Protein AF-A0A9D0IHW4-F1 (afdb_monomer)

pLDDT: mean 83.43, std 18.71, range [29.38, 98.38]

Mean predicted aligned error: 11.1 Å

Foldseek 3Di:
DDDDDDDDDDDPPPDDPDPDDDPDDKDWAAFFAAWFWWDWDWDWDADPVRDIDTDIDTDDTWKKAWPDPDCGDQIWTWAFFQSRAAGFQDWQFFAFVVRAAFQQADPQPPPPPRGHPHKFQADTDQDPGPGAGRHTDWIAHVNWTKGKTLAQAASRHRDGAGGKIKIWRPVQDDPQKTKMWIFSQSIWMDTRRGIWGFTAHPDPPDQWHTWMWMAGNVVQKIKIKIKGATPIDPRHRIIMIIITIDGGDHDPCVVVVVVVVVVVVVVVVPDDDD

Sequence (274 aa):
MRSNKILGSILLCTIGLCATPQSALAVSLSGLITIAPGTIGPVEFTRPNGAIGIRNQYTGGSYFAMNANNPNANAAMLTPGTARGIELGTYQNYVLDPDVPHPQGWKGDINGDGVADGAAGTGYTNAPPIQQSTAFAPFSFFGVSTYIGLNPVGYQSGQAHAAPSVDLDMSSCVGNVCSLTADLSGWEVFWNGSSFEQGPRPVNTGPFGLATGVYDLVTRQYSLDWVSQINGGPFNGVSGFWHIEGSVVPVPAAVWLFASGLAGLAAAARRKPV

Solvent-accessible surface area (backbone atoms only — not comparable to full-atom values): 14582 Å² total; per-residue (Å²): 138,82,88,82,87,81,90,79,87,80,84,79,82,80,79,78,84,75,84,68,84,82,82,78,50,73,46,74,61,60,30,34,41,34,41,34,50,31,41,72,41,83,40,83,45,74,42,98,86,70,49,80,44,78,44,78,34,63,73,50,53,10,31,39,13,56,71,40,95,39,71,75,71,59,41,36,59,36,40,41,17,88,68,34,16,48,46,43,69,44,70,36,38,50,36,50,52,69,80,64,55,21,54,49,15,47,56,49,45,78,84,71,80,86,53,52,45,49,40,24,10,26,60,37,53,74,61,79,51,84,37,67,20,37,31,37,43,71,37,64,56,97,86,37,71,29,39,52,20,30,25,57,50,34,44,23,66,60,44,79,34,59,52,31,42,39,35,33,35,64,82,59,44,61,86,58,36,20,37,30,39,36,34,36,42,14,29,31,37,39,45,83,20,27,36,35,58,51,25,19,27,92,63,71,77,66,60,27,32,55,25,37,38,40,34,30,75,81,82,32,35,37,42,37,38,33,42,18,30,28,67,48,46,98,53,48,73,43,36,36,22,42,38,44,27,32,38,62,46,64,66,64,69,62,60,59,53,51,55,52,49,52,53,50,50,57,57,57,72,66,60,71,89,126

Radius of gyration: 25.93 Å; Cα contacts (8 Å, |Δi|>4): 668; chains: 1; bounding box: 53×103×77 Å

Nearest PDB structures (foldseek):
  5ft1-assembly2_G  TM=4.441E-01  e=3.883E+00  Phikzvirus phiKZ
  5ft1-assembly1_A  TM=4.593E-01  e=3.696E+00  Phikzvirus phiKZ
  5z8o-assembly1_A  TM=3.060E-01  e=4.080E+00  Mycolicibacterium smegmatis MC2 155
  4os0-assembly1_A  TM=1.650E-01  e=1.942E+00  Homo sapiens

Structure (mmCIF, N/CA/C/O backbone):
data_AF-A0A9D0IHW4-F1
#
_entry.id   AF-A0A9D0IHW4-F1
#
loop_
_atom_site.group_PDB
_atom_site.id
_atom_site.type_symbol
_atom_site.label_atom_id
_atom_site.label_alt_id
_atom_site.label_comp_id
_atom_site.label_asym_id
_atom_site.label_entity_id
_atom_site.label_seq_id
_atom_site.pdbx_PDB_ins_code
_atom_site.Cartn_x
_atom_site.Cartn_y
_atom_site.Cartn_z
_atom_site.occupancy
_atom_site.B_iso_or_equiv
_atom_site.auth_seq_id
_atom_site.auth_comp_id
_atom_site.auth_asym_id
_atom_site.auth_atom_id
_atom_site.pdbx_PDB_model_num
ATOM 1 N N . MET A 1 1 ? 5.618 -67.032 53.326 1.00 43.56 1 MET A N 1
ATOM 2 C CA . MET A 1 1 ? 6.969 -66.435 53.197 1.00 43.56 1 MET A CA 1
ATOM 3 C C . MET A 1 1 ? 7.344 -66.371 51.724 1.00 43.56 1 MET A C 1
ATOM 5 O O . MET A 1 1 ? 6.997 -67.292 51.004 1.00 43.56 1 MET A O 1
ATOM 9 N N . ARG A 1 2 ? 8.074 -65.312 51.341 1.00 32.91 2 ARG A N 1
ATOM 10 C CA . ARG A 1 2 ? 8.599 -64.954 50.003 1.00 32.91 2 ARG A CA 1
ATOM 11 C C . ARG A 1 2 ? 7.659 -64.204 49.047 1.00 32.91 2 ARG A C 1
ATOM 13 O O . ARG A 1 2 ? 7.057 -64.746 48.135 1.00 32.91 2 ARG A O 1
ATOM 20 N N . SER A 1 3 ? 7.649 -62.894 49.297 1.00 36.03 3 SER A N 1
ATOM 21 C CA . SER A 1 3 ? 7.733 -61.803 48.318 1.00 36.03 3 SER A CA 1
ATOM 22 C C . SER A 1 3 ? 8.514 -62.164 47.048 1.00 36.03 3 SER A C 1
ATOM 24 O O . SER A 1 3 ? 9.629 -62.663 47.163 1.00 36.03 3 SER A O 1
ATOM 26 N N . ASN A 1 4 ? 7.992 -61.772 45.881 1.00 33.34 4 ASN A N 1
ATOM 27 C CA . ASN A 1 4 ? 8.802 -61.250 44.780 1.00 33.34 4 ASN A CA 1
ATOM 28 C C . ASN A 1 4 ? 8.013 -60.185 44.007 1.00 33.34 4 ASN A C 1
ATOM 30 O O . ASN A 1 4 ? 7.008 -60.465 43.359 1.00 33.34 4 ASN A O 1
ATOM 34 N N . LYS A 1 5 ? 8.491 -58.945 44.134 1.00 38.38 5 LYS A N 1
ATOM 35 C CA . LYS A 1 5 ? 8.118 -57.777 43.336 1.00 38.38 5 LYS A CA 1
ATOM 36 C C . LYS A 1 5 ? 8.834 -57.870 41.986 1.00 38.38 5 LYS A C 1
ATOM 38 O O . LYS A 1 5 ? 10.029 -58.151 41.975 1.00 38.38 5 LYS A O 1
ATOM 43 N N . ILE A 1 6 ? 8.155 -57.551 40.886 1.00 37.62 6 ILE A N 1
ATOM 44 C CA . ILE A 1 6 ? 8.818 -57.126 39.647 1.00 37.62 6 ILE A CA 1
ATOM 45 C C . ILE A 1 6 ? 8.267 -55.751 39.277 1.00 37.62 6 ILE A C 1
ATOM 47 O O . ILE A 1 6 ? 7.065 -55.562 39.105 1.00 37.62 6 ILE A O 1
ATOM 51 N N . LEU A 1 7 ? 9.199 -54.800 39.256 1.00 35.88 7 LEU A N 1
ATOM 52 C CA . LEU A 1 7 ? 9.070 -53.420 38.815 1.00 35.88 7 LEU A CA 1
ATOM 53 C C . LEU A 1 7 ? 8.735 -53.358 37.316 1.00 35.88 7 LEU A C 1
ATOM 55 O O . LEU A 1 7 ? 9.366 -54.045 36.517 1.00 35.88 7 LEU A O 1
ATOM 59 N N . GLY A 1 8 ? 7.831 -52.451 36.947 1.00 29.38 8 GLY A N 1
ATOM 60 C CA . GLY A 1 8 ? 7.664 -51.938 35.588 1.00 29.38 8 GLY A CA 1
ATOM 61 C C . GLY A 1 8 ? 7.688 -50.411 35.632 1.00 29.38 8 GLY A C 1
ATOM 62 O O . GLY A 1 8 ? 6.839 -49.795 36.267 1.00 29.38 8 GLY A O 1
ATOM 63 N N . SER A 1 9 ? 8.723 -49.839 35.031 1.00 32.72 9 SER A N 1
ATOM 64 C CA . SER A 1 9 ? 9.191 -48.454 35.096 1.00 32.72 9 SER A CA 1
ATOM 65 C C . SER A 1 9 ? 8.145 -47.384 34.753 1.00 32.72 9 SER A C 1
ATOM 67 O O . SER A 1 9 ? 7.570 -47.395 33.668 1.00 32.72 9 SER A O 1
ATOM 69 N N . ILE A 1 10 ? 7.983 -46.391 35.635 1.00 35.09 10 ILE A N 1
ATOM 70 C CA . ILE A 1 10 ? 7.370 -45.098 35.297 1.00 35.09 10 ILE A CA 1
ATOM 71 C C . ILE A 1 10 ? 8.490 -44.191 34.785 1.00 35.09 10 ILE A C 1
ATOM 73 O O . ILE A 1 10 ? 9.387 -43.805 35.535 1.00 35.09 10 ILE A O 1
ATOM 77 N N . LEU A 1 11 ? 8.446 -43.885 33.490 1.00 33.53 11 LEU A N 1
ATOM 78 C CA . LEU A 1 11 ? 9.302 -42.896 32.850 1.00 33.53 11 LEU A CA 1
ATOM 79 C C . LEU A 1 11 ? 8.845 -41.502 33.312 1.00 33.53 11 LEU A C 1
ATOM 81 O O . LEU A 1 11 ? 7.845 -40.972 32.830 1.00 33.53 11 LEU A O 1
ATOM 85 N N . LEU A 1 12 ? 9.548 -40.931 34.290 1.00 33.31 12 LEU A N 1
ATOM 86 C CA . LEU A 1 12 ? 9.359 -39.548 34.718 1.00 33.31 12 LEU A CA 1
ATOM 87 C C . LEU A 1 12 ? 9.980 -38.635 33.651 1.00 33.31 12 LEU A C 1
ATOM 89 O O . LEU A 1 12 ? 11.199 -38.499 33.568 1.00 33.31 12 LEU A O 1
ATOM 93 N N . CYS A 1 13 ? 9.147 -38.035 32.804 1.00 30.75 13 CYS A N 1
ATOM 94 C CA . CYS A 1 13 ? 9.585 -37.010 31.867 1.00 30.75 13 CYS A CA 1
ATOM 95 C C . CYS A 1 13 ? 9.737 -35.689 32.636 1.00 30.75 13 CYS A C 1
ATOM 97 O O . CYS A 1 13 ? 8.775 -34.949 32.828 1.00 30.75 13 CYS A O 1
ATOM 99 N N . THR A 1 14 ? 10.942 -35.414 33.131 1.00 36.06 14 THR A N 1
ATOM 100 C CA . THR A 1 14 ? 11.325 -34.097 33.653 1.00 36.06 14 THR A CA 1
ATOM 101 C C . THR A 1 14 ? 11.365 -33.099 32.503 1.00 36.06 14 THR A C 1
ATOM 103 O O . THR A 1 14 ? 12.329 -33.060 31.741 1.00 36.06 14 THR A O 1
ATOM 106 N N . ILE A 1 15 ? 10.310 -32.297 32.368 1.00 45.62 15 ILE A N 1
ATOM 107 C CA . ILE A 1 15 ? 10.328 -31.101 31.526 1.00 45.62 15 ILE A CA 1
ATOM 108 C C . ILE A 1 15 ? 11.175 -30.060 32.261 1.00 45.62 15 ILE A C 1
ATOM 110 O O . ILE A 1 15 ? 10.793 -29.558 33.317 1.00 45.62 15 ILE A O 1
ATOM 114 N N . GLY A 1 16 ? 12.359 -29.793 31.714 1.00 36.28 16 GLY A N 1
ATOM 115 C CA . GLY A 1 16 ? 13.220 -28.706 32.151 1.00 36.28 16 GLY A CA 1
ATOM 116 C C . GLY A 1 16 ? 12.529 -27.366 31.926 1.00 36.28 16 GLY A C 1
ATOM 117 O O . GLY A 1 16 ? 12.143 -27.033 30.807 1.00 36.28 16 GLY A O 1
ATOM 118 N N . LEU A 1 17 ? 12.390 -26.595 33.001 1.00 37.50 17 LEU A N 1
ATOM 119 C CA . LEU A 1 17 ? 12.098 -25.168 32.951 1.00 37.50 17 LEU A CA 1
ATOM 120 C C . LEU A 1 17 ? 13.305 -24.456 32.324 1.00 37.50 17 LEU A C 1
ATOM 122 O O . LEU A 1 17 ? 14.236 -24.053 33.019 1.00 37.50 17 LEU A O 1
ATOM 126 N N . CYS A 1 18 ? 13.306 -24.320 30.999 1.00 35.59 18 CYS A N 1
ATOM 127 C CA . CYS A 1 18 ? 14.129 -23.317 30.339 1.00 35.59 18 CYS A CA 1
ATOM 128 C C . CYS A 1 18 ? 13.545 -21.944 30.681 1.00 35.59 18 CYS A C 1
ATOM 130 O O . CYS A 1 18 ? 12.464 -21.585 30.220 1.00 35.59 18 CYS A O 1
ATOM 132 N N . ALA A 1 19 ? 14.264 -21.185 31.506 1.00 40.78 19 ALA A N 1
ATOM 133 C CA . ALA A 1 19 ? 14.025 -19.767 31.706 1.00 40.78 19 ALA A CA 1
ATOM 134 C C . ALA A 1 19 ? 14.316 -19.027 30.391 1.00 40.78 19 ALA A C 1
ATOM 136 O O . ALA A 1 19 ? 15.462 -18.708 30.078 1.00 40.78 19 ALA A O 1
ATOM 137 N N . THR A 1 20 ? 13.277 -18.796 29.594 1.00 43.88 20 THR A N 1
ATOM 138 C CA . THR A 1 20 ? 13.321 -17.855 28.474 1.00 43.88 20 THR A CA 1
ATOM 139 C C . THR A 1 20 ? 13.317 -16.433 29.036 1.00 43.88 20 THR A C 1
ATOM 141 O O . THR A 1 20 ? 12.442 -16.132 29.855 1.00 43.88 20 THR A O 1
ATOM 144 N N . PRO A 1 21 ? 14.234 -15.538 28.627 1.00 41.31 21 PRO A N 1
ATOM 145 C CA . PRO A 1 21 ? 14.085 -14.126 28.933 1.00 41.31 21 PRO A CA 1
ATOM 146 C C . PRO A 1 21 ? 12.781 -13.628 28.301 1.00 41.31 21 PRO A C 1
ATOM 148 O O . PRO A 1 21 ? 12.490 -13.847 27.127 1.00 41.31 21 PRO A O 1
ATOM 151 N N . GLN A 1 22 ? 11.959 -13.033 29.149 1.00 46.25 22 GLN A N 1
ATOM 152 C CA . GLN A 1 22 ? 10.603 -12.600 28.883 1.00 46.25 22 GLN A CA 1
ATOM 153 C C . GLN A 1 22 ? 10.615 -11.352 27.985 1.00 46.25 22 GLN A C 1
ATOM 155 O O . GLN A 1 22 ? 10.618 -10.231 28.475 1.00 46.25 22 GLN A O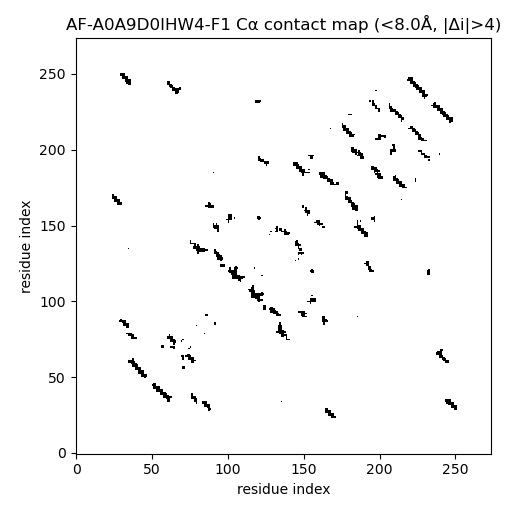 1
ATOM 160 N N . SER A 1 23 ? 10.582 -11.547 26.668 1.00 48.72 23 SER A N 1
ATOM 161 C CA . SER A 1 23 ? 9.946 -10.600 25.738 1.00 48.72 23 SER A CA 1
ATOM 162 C C . SER A 1 23 ? 8.575 -11.176 25.394 1.00 48.72 23 SER A C 1
ATOM 164 O O . SER A 1 23 ? 8.340 -11.701 24.311 1.00 48.72 23 SER A O 1
ATOM 166 N N . ALA A 1 24 ? 7.713 -11.236 26.407 1.00 51.22 24 ALA A N 1
ATOM 167 C CA . ALA A 1 24 ? 6.419 -11.886 26.321 1.00 51.22 24 ALA A CA 1
ATOM 168 C C . ALA A 1 24 ? 5.369 -10.920 25.758 1.00 51.22 24 ALA A C 1
ATOM 170 O O . ALA A 1 24 ? 5.219 -9.818 26.279 1.00 51.22 24 ALA A O 1
ATOM 171 N N . LEU A 1 25 ? 4.589 -11.442 24.802 1.00 65.00 25 LEU A N 1
ATOM 172 C CA . LEU A 1 25 ? 3.251 -11.016 24.365 1.00 65.00 25 LEU A CA 1
ATOM 173 C C . LEU A 1 25 ? 3.110 -10.281 23.012 1.00 65.00 25 LEU A C 1
ATOM 175 O O . LEU A 1 25 ? 2.091 -9.627 22.794 1.00 65.00 25 LEU A O 1
ATOM 179 N N . ALA A 1 26 ? 4.041 -10.459 22.068 1.00 78.00 26 ALA A N 1
ATOM 180 C CA . ALA A 1 26 ? 3.730 -10.198 20.659 1.00 78.00 26 ALA A CA 1
ATOM 181 C C . ALA A 1 26 ? 2.815 -11.313 20.107 1.00 78.00 26 ALA A C 1
ATOM 183 O O . ALA A 1 26 ? 3.144 -12.496 20.237 1.00 78.00 26 ALA A O 1
ATOM 18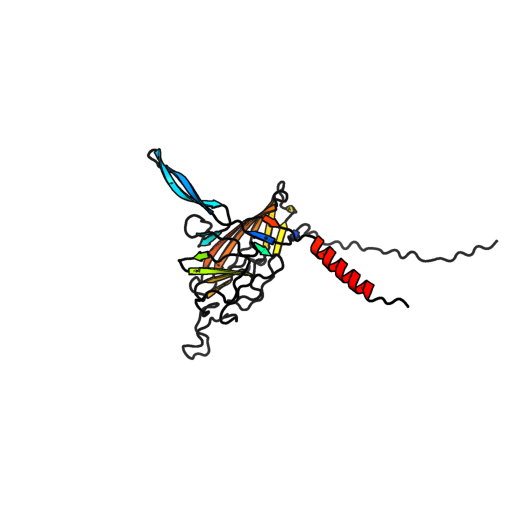4 N N . VAL A 1 27 ? 1.661 -10.962 19.530 1.00 90.50 27 VAL A N 1
ATOM 185 C CA . VAL A 1 27 ? 0.717 -11.913 18.910 1.00 90.50 27 VAL A CA 1
ATOM 186 C C . VAL A 1 27 ? 0.603 -11.618 17.423 1.00 90.50 27 VAL A C 1
ATOM 188 O O . VAL A 1 27 ? 0.049 -10.590 17.038 1.00 90.50 27 VAL A O 1
ATOM 191 N N . SER A 1 28 ? 1.072 -12.544 16.588 1.00 93.06 28 SER A N 1
ATOM 192 C CA . SER A 1 28 ? 0.939 -12.423 15.138 1.00 93.06 28 SER A CA 1
ATOM 193 C C . SER A 1 28 ? -0.508 -12.624 14.699 1.00 93.06 28 SER A C 1
ATOM 195 O O . SER A 1 28 ? -1.158 -13.620 15.038 1.00 93.06 28 SER A O 1
ATOM 197 N N . LEU A 1 29 ? -1.014 -11.679 13.915 1.00 93.50 29 LEU A N 1
ATOM 198 C CA . LEU A 1 29 ? -2.295 -11.806 13.239 1.00 93.50 29 LEU A CA 1
ATOM 199 C C . LEU A 1 29 ? -2.184 -12.769 12.054 1.00 93.50 29 LEU A C 1
ATOM 201 O O . LEU A 1 29 ? -1.123 -12.965 11.467 1.00 93.50 29 LEU A O 1
ATOM 205 N N . SER A 1 30 ? -3.313 -13.368 11.684 1.00 93.69 30 SER A N 1
ATOM 206 C CA . SER A 1 30 ? -3.417 -14.236 10.511 1.00 93.69 30 SER A CA 1
ATOM 207 C C . SER A 1 30 ? -4.736 -14.012 9.779 1.00 93.69 30 SER A C 1
ATOM 209 O O . SER A 1 30 ? -5.735 -13.601 10.377 1.00 93.69 30 SER A O 1
ATOM 211 N N . GLY A 1 31 ? -4.742 -14.311 8.481 1.00 94.38 31 GLY A N 1
ATOM 212 C CA . GLY A 1 31 ? -5.889 -14.105 7.603 1.00 94.38 31 GLY A CA 1
ATOM 213 C C . GLY A 1 31 ? -5.796 -12.820 6.801 1.00 94.38 31 GLY A C 1
ATOM 214 O O . GLY A 1 31 ? -4.712 -12.418 6.396 1.00 94.38 31 GLY A O 1
ATOM 215 N N . LEU A 1 32 ? -6.947 -12.222 6.520 1.00 96.44 32 LEU A N 1
ATOM 216 C CA . LEU A 1 32 ? -7.063 -11.058 5.650 1.00 96.44 32 LEU A CA 1
ATOM 217 C C . LEU A 1 32 ? -7.184 -9.793 6.499 1.00 96.44 32 LEU A C 1
ATOM 219 O O . LEU A 1 32 ? -8.109 -9.683 7.306 1.00 96.44 32 LEU A O 1
ATOM 223 N N . ILE A 1 33 ? -6.312 -8.812 6.276 1.00 97.12 33 ILE A N 1
ATOM 224 C CA . ILE A 1 33 ? -6.546 -7.438 6.730 1.00 97.12 33 ILE A CA 1
ATOM 225 C C . ILE A 1 33 ? -7.236 -6.677 5.597 1.00 97.12 33 ILE A C 1
ATOM 227 O O . ILE A 1 33 ? -6.685 -6.458 4.521 1.00 97.12 33 ILE A O 1
ATOM 231 N N . THR A 1 34 ? -8.515 -6.379 5.795 1.00 98.19 34 THR A N 1
ATOM 232 C CA . THR A 1 34 ? -9.346 -5.703 4.790 1.00 98.19 34 THR A CA 1
ATOM 233 C C . THR A 1 34 ? -8.969 -4.236 4.667 1.00 98.19 34 THR A C 1
ATOM 235 O O . THR A 1 34 ? -8.578 -3.620 5.651 1.00 98.19 34 THR A O 1
ATOM 238 N N . ILE A 1 35 ? -9.152 -3.666 3.477 1.00 98.25 35 ILE A N 1
ATOM 239 C CA . ILE A 1 35 ? -8.897 -2.248 3.212 1.00 98.25 35 ILE A CA 1
ATOM 240 C C . ILE A 1 35 ? -10.229 -1.510 3.126 1.00 98.25 35 ILE A C 1
ATOM 242 O O . ILE A 1 35 ? -11.038 -1.757 2.225 1.00 98.25 35 ILE A O 1
ATOM 246 N N . ALA A 1 36 ? -10.465 -0.592 4.061 1.00 98.38 36 ALA A N 1
ATOM 247 C CA . ALA A 1 36 ? -11.565 0.353 3.968 1.00 98.38 36 ALA A CA 1
ATOM 248 C C . ALA A 1 36 ? -11.256 1.376 2.859 1.00 98.38 36 ALA A C 1
ATOM 250 O O . ALA A 1 36 ? -10.170 1.968 2.866 1.00 98.38 36 ALA A O 1
ATOM 251 N N . PRO A 1 37 ? -12.170 1.587 1.893 1.00 98.25 37 PRO A N 1
ATOM 252 C CA . PRO A 1 37 ? -11.940 2.524 0.802 1.00 98.25 37 PRO A CA 1
ATOM 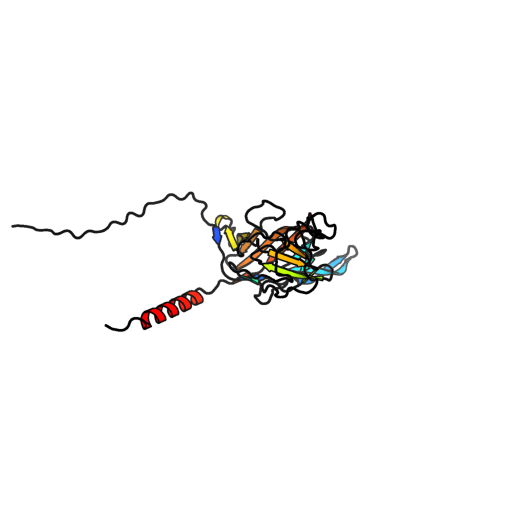253 C C . PRO A 1 37 ? -11.841 3.955 1.330 1.00 98.25 37 PRO A C 1
ATOM 255 O O . PRO A 1 37 ? -12.693 4.385 2.106 1.00 98.25 37 PRO A O 1
ATOM 258 N N . GLY A 1 38 ? -10.835 4.695 0.869 1.00 97.75 38 GLY A N 1
ATOM 259 C CA . GLY A 1 38 ? -10.703 6.123 1.121 1.00 97.75 38 GLY A CA 1
ATOM 260 C C . GLY A 1 38 ? -11.886 6.896 0.548 1.00 97.75 38 GLY A C 1
ATOM 261 O O . GLY A 1 38 ? -12.323 6.663 -0.583 1.00 97.75 38 GLY A O 1
ATOM 262 N N . THR A 1 39 ? -12.409 7.832 1.329 1.00 96.06 39 THR A N 1
ATOM 263 C CA . THR A 1 39 ? -13.582 8.630 0.980 1.00 96.06 39 THR A CA 1
ATOM 264 C C . THR A 1 39 ? -13.287 10.113 1.113 1.00 96.06 39 THR A C 1
ATOM 266 O O . THR A 1 39 ? -12.689 10.577 2.084 1.00 96.06 39 THR A O 1
ATOM 269 N N . ILE A 1 40 ? -13.740 10.862 0.112 1.00 94.31 40 ILE A N 1
ATOM 270 C CA . ILE A 1 40 ? -13.793 12.317 0.133 1.00 94.31 40 ILE A CA 1
ATOM 271 C C . ILE A 1 40 ? -15.260 12.701 -0.023 1.00 94.31 40 ILE A C 1
ATOM 273 O O . ILE A 1 40 ? -15.920 12.271 -0.970 1.00 94.31 40 ILE A O 1
ATOM 277 N N . GLY A 1 41 ? -15.759 13.512 0.900 1.00 93.31 41 GLY A N 1
ATOM 278 C CA . GLY A 1 41 ? -17.145 13.958 0.931 1.00 93.31 41 GLY A CA 1
ATOM 279 C C . GLY A 1 41 ? -17.266 15.468 1.126 1.00 93.31 41 GLY A C 1
ATOM 280 O O . GLY A 1 41 ? -16.304 16.124 1.536 1.00 93.31 41 GLY A O 1
ATOM 281 N N . PRO A 1 42 ? -18.442 16.043 0.828 1.00 94.75 42 PRO A N 1
ATOM 282 C CA . PRO A 1 42 ? -18.714 17.445 1.095 1.00 94.75 42 PRO A CA 1
ATOM 283 C C . PRO A 1 42 ? -18.767 17.693 2.606 1.00 94.75 42 PRO A C 1
ATOM 285 O O . PRO A 1 42 ? -19.503 17.028 3.331 1.00 94.75 42 PRO A O 1
ATOM 288 N N . VAL A 1 43 ? -18.011 18.684 3.067 1.00 92.06 43 VAL A N 1
ATOM 289 C CA . VAL A 1 43 ? -18.023 19.172 4.447 1.00 92.06 43 VAL A CA 1
ATOM 290 C C . VAL A 1 43 ? -18.397 20.648 4.437 1.00 92.06 43 VAL A C 1
ATOM 292 O O . VAL A 1 43 ? -17.865 21.444 3.650 1.00 92.06 43 VAL A O 1
ATOM 295 N N . GLU A 1 44 ? -19.338 21.007 5.304 1.00 94.19 44 GLU A N 1
ATOM 296 C CA . GLU A 1 44 ? -19.744 22.391 5.510 1.00 94.19 44 GLU A CA 1
ATOM 297 C C . GLU A 1 44 ? -18.704 23.139 6.342 1.00 94.19 44 GLU A C 1
ATOM 299 O O . GLU A 1 44 ? -18.168 22.627 7.326 1.00 94.19 44 GLU A O 1
ATOM 304 N N . PHE A 1 45 ? -18.427 24.380 5.960 1.00 91.62 45 PHE A N 1
ATOM 305 C CA . PHE A 1 45 ? -17.602 25.280 6.751 1.00 91.62 45 PHE A CA 1
ATOM 306 C C . PHE A 1 45 ? -18.216 26.672 6.795 1.00 91.62 45 PHE A C 1
ATOM 308 O O . PHE A 1 45 ? -18.727 27.187 5.798 1.00 91.62 45 PHE A O 1
ATOM 315 N N . THR A 1 46 ? -18.117 27.309 7.955 1.00 95.56 46 THR A N 1
ATOM 316 C CA . THR A 1 46 ? -18.599 28.674 8.154 1.00 95.56 46 THR A CA 1
ATOM 317 C C . THR A 1 46 ? -17.490 29.660 7.818 1.00 95.56 46 THR A C 1
ATOM 319 O O . THR A 1 46 ? -16.395 29.616 8.380 1.00 95.56 46 THR A O 1
ATOM 322 N N . ARG A 1 47 ? -17.762 30.564 6.880 1.00 93.25 47 ARG A N 1
ATOM 323 C CA . ARG A 1 47 ? -16.859 31.659 6.516 1.00 93.25 47 ARG A CA 1
ATOM 324 C C . ARG A 1 47 ? -16.868 32.748 7.598 1.00 93.25 47 ARG A C 1
ATOM 326 O O . ARG A 1 47 ? -17.852 32.870 8.325 1.00 93.25 47 ARG A O 1
ATOM 333 N N . PRO A 1 48 ? -15.843 33.621 7.657 1.00 95.06 48 PRO A N 1
ATOM 334 C CA . PRO A 1 48 ? -15.797 34.726 8.624 1.00 95.06 48 PRO A CA 1
ATOM 335 C C . PRO A 1 48 ? -17.003 35.680 8.575 1.00 95.06 48 PRO A C 1
ATOM 337 O O . PRO A 1 48 ? -17.315 36.327 9.565 1.00 95.06 48 PRO A O 1
ATOM 340 N N . ASN A 1 49 ? -17.696 35.761 7.435 1.00 94.75 49 ASN A N 1
ATOM 341 C CA . ASN A 1 49 ? -18.909 36.564 7.258 1.00 94.75 49 ASN A CA 1
ATOM 342 C C . ASN A 1 49 ? -20.213 35.817 7.617 1.00 94.75 49 ASN A C 1
ATOM 344 O O . ASN A 1 49 ? -21.292 36.299 7.285 1.00 94.75 49 ASN A O 1
ATOM 348 N N . GLY A 1 50 ? -20.126 34.631 8.227 1.00 94.00 50 GLY A N 1
ATOM 349 C CA . GLY A 1 50 ? -21.273 33.805 8.614 1.00 94.00 50 GLY A CA 1
ATOM 350 C C . GLY A 1 50 ? -21.891 32.972 7.486 1.00 94.00 50 GLY A C 1
ATOM 351 O O . GLY A 1 50 ? -22.802 32.192 7.747 1.00 94.00 50 GLY A O 1
ATOM 352 N N . ALA A 1 51 ? -21.412 33.090 6.243 1.00 94.62 51 ALA A N 1
ATOM 353 C CA . ALA A 1 51 ? -21.916 32.281 5.135 1.00 94.62 51 ALA A CA 1
ATOM 354 C C . ALA A 1 51 ? -21.403 30.834 5.211 1.00 94.62 51 ALA A C 1
ATOM 356 O O . ALA A 1 51 ? -20.222 30.603 5.479 1.00 94.62 51 ALA A O 1
ATOM 357 N N . ILE A 1 52 ? -22.270 29.869 4.904 1.00 95.62 52 ILE A N 1
ATOM 358 C CA . ILE A 1 52 ? -21.902 28.452 4.804 1.00 95.62 52 ILE A CA 1
ATOM 359 C C . ILE A 1 52 ? -21.315 28.191 3.413 1.00 95.62 52 ILE A C 1
ATOM 361 O O . ILE A 1 52 ? -21.890 28.569 2.391 1.00 95.62 52 ILE A O 1
ATOM 365 N N . GLY A 1 53 ? -20.139 27.573 3.373 1.00 94.12 53 GLY A N 1
ATOM 366 C CA . GLY A 1 53 ? -19.528 27.027 2.168 1.00 94.12 53 GLY A CA 1
ATOM 367 C C . GLY A 1 53 ? -19.453 25.507 2.237 1.00 94.12 53 GLY A C 1
ATOM 368 O O . GLY A 1 53 ? -19.453 24.931 3.319 1.00 94.12 53 GLY A O 1
ATOM 369 N N . ILE A 1 54 ? -19.339 24.869 1.075 1.00 94.12 54 ILE A N 1
ATOM 370 C CA . ILE A 1 54 ? -19.086 23.432 0.959 1.00 94.12 54 ILE A CA 1
ATOM 371 C C . ILE A 1 54 ? -17.704 23.249 0.347 1.00 94.12 54 ILE A C 1
ATOM 373 O O . ILE A 1 54 ? -17.355 23.915 -0.632 1.00 94.12 54 ILE A O 1
ATOM 377 N N . ARG A 1 55 ? -16.913 22.352 0.926 1.00 93.06 55 ARG A N 1
ATOM 378 C CA . ARG A 1 55 ? -15.646 21.893 0.354 1.00 93.06 55 ARG A CA 1
ATOM 379 C C . ARG A 1 55 ? -15.551 20.385 0.494 1.00 93.06 55 ARG A C 1
ATOM 381 O O . ARG A 1 55 ? -15.997 19.830 1.489 1.00 93.06 55 ARG A O 1
ATOM 388 N N . ASN A 1 56 ? -14.941 19.737 -0.484 1.00 92.88 56 ASN A N 1
ATOM 389 C CA . ASN A 1 56 ? -14.653 18.317 -0.384 1.00 92.88 56 ASN A CA 1
ATOM 390 C C . ASN A 1 56 ? -13.468 18.101 0.560 1.00 92.88 56 ASN A C 1
ATOM 392 O O . ASN A 1 56 ? -12.443 18.777 0.431 1.00 92.88 56 ASN A O 1
ATOM 396 N N . GLN A 1 57 ? -13.624 17.189 1.514 1.00 94.56 57 GLN A N 1
ATOM 397 C CA . GLN A 1 57 ? -12.581 16.789 2.452 1.00 94.56 57 GLN A CA 1
ATOM 398 C C . GLN A 1 57 ? -12.594 15.282 2.662 1.00 94.56 57 GLN A C 1
ATOM 400 O O . GLN A 1 57 ? -13.614 14.630 2.458 1.00 94.56 57 GLN A O 1
ATOM 405 N N . TYR A 1 58 ? -11.457 14.747 3.088 1.00 95.50 58 TYR A N 1
ATOM 406 C CA . TYR A 1 58 ? -11.335 13.384 3.578 1.00 95.50 58 TYR A CA 1
ATOM 407 C C . TYR A 1 58 ? -12.333 13.118 4.709 1.00 95.50 58 TYR A C 1
ATOM 409 O O . TYR A 1 58 ? -12.410 13.890 5.668 1.00 95.50 58 TYR A O 1
ATOM 417 N N . THR A 1 59 ? -13.081 12.025 4.581 1.00 95.12 59 THR A N 1
ATOM 418 C CA . THR A 1 59 ? -14.129 11.614 5.526 1.00 95.12 59 THR A CA 1
ATOM 419 C C . THR A 1 59 ? -13.866 10.257 6.182 1.00 95.12 59 THR A C 1
ATOM 421 O O . THR A 1 59 ? -14.609 9.887 7.086 1.00 95.12 59 THR A O 1
ATOM 424 N N . GLY A 1 60 ? -12.826 9.528 5.764 1.00 95.94 60 GLY A N 1
ATOM 425 C CA . GLY A 1 60 ? -12.457 8.213 6.305 1.00 95.94 60 GLY A CA 1
ATOM 426 C C . GLY A 1 60 ? -11.843 7.292 5.247 1.00 95.94 60 GLY A C 1
ATOM 427 O O . GLY A 1 60 ? -11.939 7.584 4.051 1.00 95.94 60 GLY A O 1
ATOM 428 N N . GLY A 1 61 ? -11.269 6.169 5.670 1.00 97.56 61 GLY A N 1
ATOM 429 C CA . GLY A 1 61 ? -10.704 5.127 4.818 1.00 97.56 61 GLY A CA 1
ATOM 430 C C . GLY A 1 61 ? -9.220 5.279 4.486 1.00 97.56 61 GLY A C 1
ATOM 431 O O . GLY A 1 61 ? -8.536 6.226 4.849 1.00 97.56 61 GLY A O 1
ATOM 432 N N . SER A 1 62 ? -8.700 4.324 3.725 1.00 98.38 62 SER A N 1
ATOM 433 C CA . SER A 1 62 ? -7.269 4.252 3.421 1.00 98.38 62 SER A CA 1
ATOM 434 C C . SER A 1 62 ? -6.838 5.282 2.369 1.00 98.38 62 SER A C 1
ATOM 436 O O . SER A 1 62 ? -7.542 5.513 1.380 1.00 98.38 62 SER A O 1
ATOM 438 N N . TYR A 1 63 ? -5.651 5.867 2.526 1.00 97.94 63 TYR A N 1
ATOM 439 C CA . TYR A 1 63 ? -5.086 6.824 1.574 1.00 97.94 63 TYR A CA 1
ATOM 440 C C . TYR A 1 63 ? -3.558 6.776 1.505 1.00 97.94 63 TYR A C 1
ATOM 442 O O . TYR A 1 63 ? -2.857 6.366 2.427 1.00 97.94 63 TYR A O 1
ATOM 450 N N . PHE A 1 64 ? -3.046 7.272 0.389 1.00 96.44 64 PHE A N 1
ATOM 451 C CA . PHE A 1 64 ? -1.650 7.637 0.200 1.00 96.44 64 PHE A CA 1
ATOM 452 C C . PHE A 1 64 ? -1.550 9.154 0.111 1.00 96.44 64 PHE A C 1
ATOM 454 O O . PHE A 1 64 ? -2.366 9.761 -0.576 1.00 96.44 64 PHE A O 1
ATOM 461 N N . ALA A 1 65 ? -0.566 9.776 0.749 1.00 94.56 65 ALA A N 1
ATOM 462 C CA . ALA A 1 65 ? -0.295 11.203 0.627 1.00 94.56 65 ALA A CA 1
ATOM 463 C C . ALA A 1 65 ? 1.191 11.464 0.385 1.00 94.56 65 ALA A C 1
ATOM 465 O O . ALA A 1 65 ? 2.057 10.850 0.997 1.00 94.56 65 ALA A O 1
ATOM 466 N N . MET A 1 66 ? 1.511 12.419 -0.483 1.00 90.75 66 MET A N 1
ATOM 467 C CA . MET A 1 66 ? 2.897 12.843 -0.657 1.00 90.75 66 MET A CA 1
ATOM 468 C C . MET A 1 66 ? 3.374 13.751 0.473 1.00 90.75 66 MET A C 1
ATOM 470 O O . MET A 1 66 ? 2.668 14.665 0.902 1.00 90.75 66 MET A O 1
ATOM 474 N N . ASN A 1 67 ? 4.646 13.589 0.824 1.00 85.62 67 ASN A N 1
ATOM 475 C CA . ASN A 1 67 ? 5.468 14.372 1.748 1.00 85.62 67 ASN A CA 1
ATOM 476 C C . ASN A 1 67 ? 5.056 14.307 3.220 1.00 85.62 67 ASN A C 1
ATOM 478 O O . ASN A 1 67 ? 5.923 14.235 4.087 1.00 85.62 67 ASN A O 1
ATOM 482 N N . ALA A 1 68 ? 3.763 14.365 3.518 1.00 88.50 68 ALA A N 1
ATOM 483 C CA . ALA A 1 68 ? 3.249 14.395 4.877 1.00 88.50 68 ALA A CA 1
ATOM 484 C C . ALA A 1 68 ? 1.846 13.792 4.950 1.00 88.50 68 ALA A C 1
ATOM 486 O O . ALA A 1 68 ? 1.154 13.657 3.939 1.00 88.50 68 ALA A O 1
ATOM 487 N N . ASN A 1 69 ? 1.404 13.508 6.174 1.00 93.12 69 ASN A N 1
ATOM 488 C CA . ASN A 1 69 ? 0.024 13.147 6.457 1.00 93.12 69 ASN A CA 1
ATOM 489 C C . ASN A 1 69 ? -0.918 14.330 6.146 1.00 93.12 69 ASN A C 1
ATOM 491 O O . ASN A 1 69 ? -1.175 15.188 6.992 1.00 93.12 69 ASN A O 1
ATOM 495 N N . ASN A 1 70 ? -1.398 14.400 4.903 1.00 92.81 70 ASN A N 1
ATOM 496 C CA . ASN A 1 70 ? -2.317 15.434 4.445 1.00 92.81 70 ASN A CA 1
ATOM 497 C C . ASN A 1 70 ? -3.332 14.868 3.435 1.00 92.81 70 ASN A C 1
ATOM 499 O O . ASN A 1 70 ? -3.190 15.085 2.225 1.00 92.81 70 ASN A O 1
ATOM 503 N N . PRO A 1 71 ? -4.386 14.181 3.914 1.00 93.44 71 PRO A N 1
ATOM 504 C CA . PRO A 1 71 ? -5.361 13.511 3.053 1.00 93.44 71 PRO A CA 1
ATOM 505 C C . PRO A 1 71 ? -6.236 14.472 2.225 1.00 93.44 71 PRO A C 1
ATOM 507 O O . PRO A 1 71 ? -7.010 14.029 1.384 1.00 93.44 71 PRO A O 1
ATOM 510 N N . ASN A 1 72 ? -6.128 15.790 2.439 1.00 91.94 72 ASN A N 1
ATOM 511 C CA . ASN A 1 72 ? -6.940 16.810 1.766 1.00 91.94 72 ASN A CA 1
ATOM 512 C C . ASN A 1 72 ? -6.203 17.576 0.651 1.00 91.94 72 ASN A C 1
ATOM 514 O O . ASN A 1 72 ? -6.800 18.474 0.058 1.00 91.94 72 ASN A O 1
ATOM 518 N N . ALA A 1 73 ? -4.918 17.295 0.407 1.00 86.25 73 ALA A N 1
ATOM 519 C CA . ALA A 1 73 ? -4.111 18.031 -0.571 1.00 86.25 73 ALA A CA 1
ATOM 520 C C . ALA A 1 73 ? -3.527 17.115 -1.654 1.00 86.25 73 ALA A C 1
ATOM 522 O O . ALA A 1 73 ? -4.113 16.972 -2.721 1.00 86.25 73 ALA A O 1
ATOM 523 N N . ASN A 1 74 ? -2.384 16.482 -1.378 1.00 84.81 74 ASN A N 1
ATOM 524 C CA . ASN A 1 74 ? -1.650 15.658 -2.342 1.00 84.81 74 ASN A CA 1
ATOM 525 C C . ASN A 1 74 ? -1.853 14.177 -2.033 1.00 84.81 74 ASN A C 1
ATOM 527 O O . ASN A 1 74 ? -0.880 13.454 -1.809 1.00 84.81 74 ASN A O 1
ATOM 531 N N . ALA A 1 75 ? -3.116 13.761 -1.952 1.00 93.00 75 ALA A N 1
ATOM 532 C CA . ALA A 1 75 ? -3.478 12.417 -1.545 1.00 93.00 75 ALA A CA 1
ATOM 533 C C . ALA A 1 75 ? -4.297 11.680 -2.603 1.00 93.00 75 ALA A C 1
ATOM 535 O O . ALA A 1 75 ? -5.132 12.266 -3.291 1.00 93.00 75 ALA A O 1
ATOM 536 N N . ALA A 1 76 ? -4.066 10.377 -2.694 1.00 95.31 76 ALA A N 1
ATOM 537 C CA . ALA A 1 76 ? -4.886 9.444 -3.436 1.00 95.31 76 ALA A CA 1
ATOM 538 C C . ALA A 1 76 ? -5.668 8.577 -2.450 1.00 95.31 76 ALA A C 1
ATOM 540 O O . ALA A 1 76 ? -5.092 7.966 -1.548 1.00 95.31 76 ALA A O 1
ATOM 541 N N . MET A 1 77 ? -6.985 8.523 -2.629 1.00 96.56 77 MET A N 1
ATOM 542 C CA . MET A 1 77 ? -7.830 7.599 -1.881 1.00 96.56 77 MET A CA 1
ATOM 543 C C . MET A 1 77 ? -7.599 6.187 -2.409 1.00 96.56 77 MET A C 1
ATOM 545 O O . MET A 1 77 ? -7.697 5.946 -3.614 1.00 96.56 77 MET A O 1
ATOM 549 N N . LEU A 1 78 ? -7.276 5.263 -1.510 1.00 98.00 78 LEU A N 1
ATOM 550 C CA . LEU A 1 78 ? -7.031 3.872 -1.862 1.00 98.00 78 LEU A CA 1
ATOM 551 C C . LEU A 1 78 ? -8.347 3.106 -1.859 1.00 98.00 78 LEU A C 1
ATOM 553 O O . LEU A 1 78 ? -9.270 3.420 -1.109 1.00 98.00 78 LEU A O 1
ATOM 557 N N . THR A 1 79 ? -8.437 2.077 -2.693 1.00 98.00 79 THR A N 1
ATOM 558 C CA . THR A 1 79 ? -9.609 1.203 -2.734 1.00 98.00 79 THR A CA 1
ATOM 559 C C . THR A 1 79 ? -9.185 -0.262 -2.683 1.00 98.00 79 THR A C 1
ATOM 561 O O . THR A 1 79 ? -8.122 -0.616 -3.205 1.00 98.00 79 THR A O 1
ATOM 564 N N . PRO A 1 80 ? -9.984 -1.122 -2.027 1.00 98.12 80 PRO A N 1
ATOM 565 C CA . PRO A 1 80 ? -9.693 -2.545 -1.957 1.00 98.12 80 PRO A CA 1
ATOM 566 C C . PRO A 1 80 ? -9.648 -3.169 -3.355 1.00 98.12 80 PRO A C 1
ATOM 568 O O . PRO A 1 80 ? -10.481 -2.859 -4.209 1.00 98.12 80 PRO A O 1
ATOM 571 N N . GLY A 1 81 ? -8.698 -4.078 -3.568 1.00 97.81 81 GLY A N 1
ATOM 572 C CA . GLY A 1 81 ? -8.639 -4.899 -4.773 1.00 97.81 81 GLY A CA 1
ATOM 573 C C . GLY A 1 81 ? -9.639 -6.055 -4.739 1.00 97.81 81 GLY A C 1
ATOM 574 O O . GLY A 1 81 ? -10.548 -6.115 -3.906 1.00 97.81 81 GLY A O 1
ATOM 575 N N . THR A 1 82 ? -9.461 -7.021 -5.637 1.00 97.56 82 THR A N 1
ATOM 576 C CA . THR A 1 82 ? -10.350 -8.189 -5.750 1.00 97.56 82 THR A CA 1
ATOM 577 C C . THR A 1 82 ? -10.300 -9.115 -4.530 1.00 97.56 82 THR A C 1
ATOM 579 O O . THR A 1 82 ? -11.321 -9.713 -4.195 1.00 97.56 82 THR A O 1
ATOM 582 N N . ALA A 1 83 ? -9.169 -9.182 -3.817 1.00 96.38 83 ALA A N 1
ATOM 583 C CA . ALA A 1 83 ? -9.043 -9.893 -2.537 1.00 96.38 83 ALA A CA 1
ATOM 584 C C . ALA A 1 83 ? -9.589 -9.085 -1.347 1.00 96.38 83 ALA A C 1
ATOM 586 O O . ALA A 1 83 ? -9.704 -9.594 -0.236 1.00 96.38 83 ALA A O 1
ATOM 587 N N . ARG A 1 84 ? -9.965 -7.821 -1.578 1.00 97.06 84 ARG A N 1
ATOM 588 C CA . ARG A 1 84 ? -10.491 -6.869 -0.589 1.00 97.06 84 ARG A CA 1
ATOM 589 C C . ARG A 1 84 ? -9.507 -6.410 0.492 1.00 97.06 84 ARG A C 1
ATOM 591 O O . ARG A 1 84 ? -9.907 -5.675 1.397 1.00 97.06 84 ARG A O 1
ATOM 598 N N . GLY A 1 85 ? -8.245 -6.808 0.391 1.00 97.31 85 GLY A N 1
ATOM 599 C CA . GLY A 1 85 ? -7.166 -6.368 1.262 1.00 97.31 85 GLY A CA 1
ATOM 600 C C . GLY A 1 85 ? -5.948 -7.281 1.197 1.00 97.31 85 GLY A C 1
ATOM 601 O O . GLY A 1 85 ? -5.750 -7.977 0.200 1.00 97.31 85 GLY A O 1
ATOM 602 N N . ILE A 1 86 ? -5.139 -7.251 2.252 1.00 97.94 86 ILE A N 1
ATOM 603 C CA . ILE A 1 86 ? -3.839 -7.922 2.315 1.00 97.94 86 ILE A CA 1
ATOM 604 C C . ILE A 1 86 ? -3.973 -9.272 3.024 1.00 97.94 86 ILE A C 1
ATOM 606 O O . ILE A 1 86 ? -4.422 -9.346 4.170 1.00 97.94 86 ILE A O 1
ATOM 610 N N . GLU A 1 87 ? -3.570 -10.340 2.349 1.00 97.31 87 GLU A N 1
ATOM 611 C CA . GLU A 1 87 ? -3.511 -11.696 2.886 1.00 97.31 87 GLU A CA 1
ATOM 612 C C . GLU A 1 87 ? -2.199 -11.897 3.655 1.00 97.31 87 GLU A C 1
ATOM 614 O O . GLU A 1 87 ? -1.114 -11.973 3.078 1.00 97.31 87 GLU A O 1
ATOM 619 N N . LEU A 1 88 ? -2.287 -11.991 4.982 1.00 96.75 88 LEU A N 1
ATOM 620 C CA . LEU A 1 88 ? -1.116 -12.174 5.836 1.00 96.75 88 LEU A CA 1
ATOM 621 C C . LEU A 1 88 ? -0.452 -13.530 5.569 1.00 96.75 88 LEU A C 1
ATOM 623 O O . LEU A 1 88 ? -1.111 -14.571 5.514 1.00 96.75 88 LEU A O 1
ATOM 627 N N . GLY A 1 89 ? 0.871 -13.504 5.417 1.00 96.25 89 GLY A N 1
ATOM 628 C CA . GLY A 1 89 ? 1.702 -14.655 5.072 1.00 96.25 89 GLY A CA 1
ATOM 629 C C . GLY A 1 89 ? 1.714 -15.017 3.584 1.00 96.25 89 GLY A C 1
ATOM 630 O O . GLY A 1 89 ? 2.376 -15.989 3.225 1.00 96.25 89 GLY A O 1
ATOM 631 N N . THR A 1 90 ? 1.024 -14.264 2.718 1.00 96.25 90 THR A N 1
ATOM 632 C CA . THR A 1 90 ? 0.943 -14.548 1.276 1.00 96.25 90 THR A CA 1
ATOM 633 C C . THR A 1 90 ? 1.303 -13.321 0.441 1.00 96.25 90 THR A C 1
ATOM 635 O O . THR A 1 90 ? 0.871 -12.206 0.717 1.00 96.25 90 THR A O 1
ATOM 638 N N . TYR A 1 91 ? 2.102 -13.522 -0.606 1.00 97.69 91 TYR A N 1
ATOM 639 C CA . TYR A 1 91 ? 2.407 -12.467 -1.570 1.00 97.69 91 TYR A CA 1
ATOM 640 C C . TYR A 1 91 ? 1.219 -12.228 -2.503 1.00 97.69 91 TYR A C 1
ATOM 642 O O . TYR A 1 91 ? 0.631 -13.163 -3.042 1.00 97.69 91 TYR A O 1
ATOM 650 N N . GLN A 1 92 ? 0.914 -10.957 -2.739 1.00 97.88 92 GLN A N 1
ATOM 651 C CA . GLN A 1 92 ? -0.053 -10.503 -3.738 1.00 97.88 92 GLN A CA 1
ATOM 652 C C . GLN A 1 92 ? 0.685 -9.558 -4.681 1.00 97.88 92 GLN A C 1
ATOM 654 O O . GLN A 1 92 ? 0.531 -8.335 -4.629 1.00 97.88 92 GLN A O 1
ATOM 659 N N . ASN A 1 93 ? 1.564 -10.131 -5.494 1.00 97.31 93 ASN A N 1
ATOM 660 C CA . ASN A 1 93 ? 2.455 -9.390 -6.370 1.00 97.31 93 ASN A CA 1
ATOM 661 C C . ASN A 1 93 ? 1.730 -8.882 -7.623 1.00 97.31 93 ASN A C 1
ATOM 663 O O . ASN A 1 93 ? 0.771 -9.493 -8.104 1.00 97.31 93 ASN A O 1
ATOM 667 N N . TYR A 1 94 ? 2.230 -7.781 -8.178 1.00 97.50 94 TYR A N 1
ATOM 668 C CA . TYR A 1 94 ? 2.051 -7.507 -9.602 1.00 97.50 94 TYR A CA 1
ATOM 669 C C . TYR A 1 94 ? 3.238 -8.078 -10.396 1.00 97.50 94 TYR A C 1
ATOM 671 O O . TYR A 1 94 ? 4.282 -8.383 -9.815 1.00 97.50 94 TYR A O 1
ATOM 679 N N . VAL A 1 95 ? 3.078 -8.200 -11.716 1.00 96.94 95 VAL A N 1
ATOM 680 C CA . VAL A 1 95 ? 4.116 -8.658 -12.656 1.00 96.94 95 VAL A CA 1
ATOM 681 C C . VAL A 1 95 ? 4.320 -7.612 -13.750 1.00 96.94 95 VAL A C 1
ATOM 683 O O . VAL A 1 95 ? 3.348 -7.213 -14.394 1.00 96.94 95 VAL A O 1
ATOM 686 N N . LEU A 1 96 ? 5.559 -7.162 -13.956 1.00 95.12 96 LEU A N 1
ATOM 687 C CA . LEU A 1 96 ? 5.921 -6.149 -14.959 1.00 95.12 96 LEU A CA 1
ATOM 688 C C . LEU A 1 96 ? 6.448 -6.768 -16.260 1.00 95.12 96 LEU A C 1
ATOM 690 O O . LEU A 1 96 ? 6.701 -7.966 -16.332 1.00 95.12 96 LEU A O 1
ATOM 694 N N . ASP A 1 97 ? 6.600 -5.929 -17.287 1.00 89.06 97 ASP A N 1
ATOM 695 C CA . ASP A 1 97 ? 7.268 -6.276 -18.544 1.00 89.06 97 ASP A CA 1
ATOM 696 C C . ASP A 1 97 ? 8.508 -5.383 -18.747 1.00 89.06 97 ASP A C 1
ATOM 698 O O . ASP A 1 97 ? 8.345 -4.156 -18.858 1.00 89.06 97 ASP A O 1
ATOM 702 N N . PRO A 1 98 ? 9.725 -5.951 -18.799 1.00 89.56 98 PRO A N 1
ATOM 703 C CA . PRO A 1 98 ? 10.040 -7.362 -18.538 1.00 89.56 98 PRO A CA 1
ATOM 704 C C . PRO A 1 98 ? 9.866 -7.736 -17.053 1.00 89.56 98 PRO A C 1
ATOM 706 O O . PRO A 1 98 ? 10.007 -6.891 -16.170 1.00 89.56 98 PRO A O 1
ATOM 709 N N . ASP A 1 99 ? 9.595 -9.014 -16.766 1.00 92.69 99 ASP A N 1
ATOM 710 C CA . ASP A 1 99 ? 9.464 -9.537 -15.394 1.00 92.69 99 ASP A CA 1
ATOM 711 C C . ASP A 1 99 ? 10.838 -9.839 -14.774 1.00 92.69 99 ASP A C 1
ATOM 713 O O . ASP A 1 99 ? 11.197 -10.987 -14.507 1.00 92.69 99 ASP A O 1
ATOM 717 N N . VAL A 1 100 ? 11.665 -8.805 -14.625 1.00 90.31 100 VAL A N 1
ATOM 718 C CA . VAL A 1 100 ? 13.001 -8.914 -14.028 1.00 90.31 100 VAL A CA 1
ATOM 719 C C . VAL A 1 100 ? 13.332 -7.661 -13.216 1.00 90.31 100 VAL A C 1
ATOM 721 O O . VAL A 1 100 ? 13.012 -6.560 -13.652 1.00 90.31 100 VAL A O 1
ATOM 724 N N . PRO A 1 101 ? 13.995 -7.780 -12.051 1.00 91.12 101 PRO A N 1
ATOM 725 C CA . PRO A 1 101 ? 14.484 -6.617 -11.319 1.00 91.12 101 PRO A CA 1
ATOM 726 C C . PRO A 1 101 ? 15.517 -5.796 -12.097 1.00 91.12 101 PRO A C 1
ATOM 728 O O . PRO A 1 101 ? 16.422 -6.348 -12.723 1.00 91.12 101 PRO A O 1
ATOM 731 N N . HIS A 1 102 ? 15.445 -4.470 -11.967 1.00 87.19 102 HIS A N 1
ATOM 732 C CA . HIS A 1 102 ? 16.352 -3.497 -12.583 1.00 87.19 102 HIS A CA 1
ATOM 733 C C . HIS A 1 102 ? 17.122 -2.673 -11.525 1.00 87.19 102 HIS A C 1
ATOM 735 O O . HIS A 1 102 ? 16.908 -1.459 -11.431 1.00 87.19 102 HIS A O 1
ATOM 741 N N . PRO A 1 103 ? 18.038 -3.265 -10.730 1.00 85.31 103 PRO A N 1
ATOM 742 C CA . PRO A 1 103 ? 18.763 -2.532 -9.688 1.00 85.31 103 PRO A CA 1
ATOM 743 C C . PRO A 1 103 ? 19.690 -1.426 -10.185 1.00 85.31 103 PRO A C 1
ATOM 745 O O . PRO A 1 103 ? 19.965 -0.484 -9.447 1.00 85.31 103 PRO A O 1
ATOM 748 N N . GLN A 1 104 ? 20.113 -1.483 -11.445 1.00 78.31 104 GLN A N 1
ATOM 749 C CA . GLN A 1 104 ? 20.869 -0.418 -12.110 1.00 78.31 104 GLN A CA 1
ATOM 750 C C . GLN A 1 104 ? 20.011 0.394 -13.098 1.00 78.31 104 GLN A C 1
ATOM 752 O O . GLN A 1 104 ? 20.516 1.287 -13.766 1.00 78.31 104 GLN A O 1
ATOM 757 N N . GLY A 1 105 ? 18.706 0.111 -13.185 1.00 73.88 105 GLY A N 1
ATOM 758 C CA . GLY A 1 105 ? 17.821 0.662 -14.210 1.00 73.88 105 GLY A CA 1
ATOM 759 C C . GLY A 1 105 ? 18.005 0.015 -15.585 1.00 73.88 105 GLY A C 1
ATOM 760 O O . GLY A 1 105 ? 19.026 -0.603 -15.876 1.00 73.88 105 GLY A O 1
ATOM 761 N N . TRP A 1 106 ? 16.986 0.141 -16.435 1.00 70.12 106 TRP A N 1
ATOM 762 C CA . TRP A 1 106 ? 16.981 -0.459 -17.768 1.00 70.12 106 TRP A CA 1
ATOM 763 C C . TRP A 1 106 ? 16.904 0.606 -18.855 1.00 70.12 106 TRP A C 1
ATOM 765 O O . TRP A 1 106 ? 15.826 1.060 -19.238 1.00 70.12 106 TRP A O 1
ATOM 775 N N . LYS A 1 107 ? 18.067 0.990 -19.385 1.00 63.44 107 LYS A N 1
ATOM 776 C CA . LYS A 1 107 ? 18.178 1.527 -20.751 1.00 63.44 107 LYS A CA 1
ATOM 777 C C . LYS A 1 107 ? 19.353 0.939 -21.541 1.00 63.44 107 LYS A C 1
ATOM 779 O O . LYS A 1 107 ? 19.677 1.447 -22.610 1.00 63.44 107 LYS A O 1
ATOM 784 N N . GLY A 1 108 ? 19.953 -0.148 -21.047 1.00 60.44 108 GLY A N 1
ATOM 785 C CA . GLY A 1 108 ? 21.252 -0.617 -21.529 1.00 60.44 108 GLY A CA 1
ATOM 786 C C . GLY A 1 108 ? 22.359 0.377 -21.182 1.00 60.44 108 GLY A C 1
ATOM 787 O O . GLY A 1 108 ? 22.137 1.306 -20.419 1.00 60.44 108 GLY A O 1
ATOM 788 N N . ASP A 1 109 ? 23.541 0.172 -21.737 1.00 61.69 109 ASP A N 1
ATOM 789 C CA . ASP A 1 109 ? 24.632 1.142 -21.722 1.00 61.69 109 ASP A CA 1
ATOM 790 C C . ASP A 1 109 ? 24.527 1.978 -23.011 1.00 61.69 109 ASP A C 1
ATOM 792 O O . ASP A 1 109 ? 25.015 1.587 -24.073 1.00 61.69 109 ASP A O 1
ATOM 796 N N . ILE A 1 110 ? 23.757 3.069 -22.960 1.00 65.50 110 ILE A N 1
ATOM 797 C CA . ILE A 1 110 ? 23.514 3.951 -24.113 1.00 65.50 110 ILE A CA 1
ATOM 798 C C . ILE A 1 110 ? 24.817 4.660 -24.511 1.00 65.50 110 ILE A C 1
ATOM 800 O O . ILE A 1 110 ? 24.972 5.053 -25.671 1.00 65.50 110 ILE A O 1
ATOM 804 N N . ASN A 1 111 ? 25.745 4.830 -23.569 1.00 67.75 111 ASN A N 1
ATOM 805 C CA . ASN A 1 111 ? 26.968 5.598 -23.757 1.00 67.75 111 ASN A CA 1
ATOM 806 C C . ASN A 1 111 ? 28.222 4.739 -24.079 1.00 67.75 111 ASN A C 1
ATOM 808 O O . ASN A 1 111 ? 29.214 5.279 -24.575 1.00 67.75 111 ASN A O 1
ATOM 812 N N . GLY A 1 112 ? 28.156 3.419 -23.907 1.00 65.56 112 GLY A N 1
ATOM 813 C CA . GLY A 1 112 ? 29.226 2.463 -24.196 1.00 65.56 112 GLY A CA 1
ATOM 814 C C . GLY A 1 112 ? 30.295 2.300 -23.100 1.00 65.56 112 GLY A C 1
ATOM 815 O O . GLY A 1 112 ? 31.369 1.776 -23.411 1.00 65.56 112 GLY A O 1
ATOM 816 N N . ASP A 1 113 ? 30.073 2.764 -21.864 1.00 76.75 113 ASP A N 1
ATOM 817 C CA . ASP A 1 113 ? 31.037 2.717 -20.747 1.00 76.75 113 ASP A CA 1
ATOM 818 C C . ASP A 1 113 ? 31.027 1.411 -19.924 1.00 76.75 113 ASP A C 1
ATOM 820 O O . ASP A 1 113 ? 31.834 1.239 -19.004 1.00 76.75 113 ASP A O 1
ATOM 824 N N . GLY A 1 114 ? 30.162 0.461 -20.270 1.00 59.22 114 GLY A N 1
ATOM 825 C CA . GLY A 1 114 ? 29.954 -0.796 -19.556 1.00 59.22 114 GLY A CA 1
ATOM 826 C C . GLY A 1 114 ? 29.075 -0.673 -18.307 1.00 59.22 114 GLY A C 1
ATOM 827 O O . GLY A 1 114 ? 28.963 -1.649 -17.558 1.00 59.22 114 GLY A O 1
ATOM 828 N N . VAL A 1 115 ? 28.449 0.482 -18.073 1.00 58.53 115 VAL A N 1
ATOM 829 C CA . VAL A 1 115 ? 27.507 0.762 -16.984 1.00 58.53 115 VAL A CA 1
ATOM 830 C C . VAL A 1 115 ? 26.113 0.973 -17.575 1.00 58.53 115 VAL A C 1
ATOM 832 O O . VAL A 1 115 ? 25.922 1.679 -18.556 1.00 58.53 115 VAL A O 1
ATOM 835 N N . ALA A 1 116 ? 25.096 0.340 -16.987 1.00 59.00 116 ALA A N 1
ATOM 836 C CA . ALA A 1 116 ? 23.725 0.556 -17.437 1.00 59.00 116 ALA A CA 1
ATOM 837 C C . ALA A 1 116 ? 23.286 2.004 -17.148 1.00 59.00 116 ALA A C 1
ATOM 839 O O . ALA A 1 116 ? 23.293 2.453 -16.000 1.00 59.00 116 ALA A O 1
ATOM 840 N N . ASP A 1 117 ? 22.861 2.714 -18.189 1.00 62.69 117 ASP A N 1
ATOM 841 C CA . ASP A 1 117 ? 22.252 4.030 -18.109 1.00 62.69 117 ASP A CA 1
ATOM 842 C C . ASP A 1 117 ? 20.812 3.880 -17.598 1.00 62.69 117 ASP A C 1
ATOM 844 O O . ASP A 1 117 ? 19.907 3.433 -18.300 1.00 62.69 117 ASP A O 1
ATOM 848 N N . GLY A 1 118 ? 20.552 4.257 -16.352 1.00 72.38 118 GLY A N 1
ATOM 849 C CA . GLY A 1 118 ? 19.211 4.157 -15.791 1.00 72.38 118 GLY A CA 1
ATOM 850 C C . GLY A 1 118 ? 19.170 4.471 -14.308 1.00 72.38 118 GLY A C 1
ATOM 851 O O . GLY A 1 118 ? 20.164 4.382 -13.598 1.00 72.38 118 GLY A O 1
ATOM 852 N N . ALA A 1 119 ? 17.994 4.859 -13.825 1.00 79.19 119 ALA A N 1
ATOM 853 C CA . ALA A 1 119 ? 17.755 4.882 -12.390 1.00 79.19 119 ALA A CA 1
ATOM 854 C C . ALA A 1 119 ? 17.191 3.520 -11.963 1.00 79.19 119 ALA A C 1
ATOM 856 O O . ALA A 1 119 ? 16.405 2.920 -12.702 1.00 79.19 119 ALA A O 1
ATOM 857 N N . ALA A 1 120 ? 17.564 3.042 -10.777 1.00 85.06 120 ALA A N 1
ATOM 858 C CA . ALA A 1 120 ? 17.067 1.781 -10.234 1.00 85.06 120 ALA A CA 1
ATOM 859 C C . ALA A 1 120 ? 15.531 1.700 -10.293 1.00 85.06 120 ALA A C 1
ATOM 861 O O . ALA A 1 120 ? 14.836 2.663 -9.951 1.00 85.06 120 ALA A O 1
ATOM 862 N N . GLY A 1 121 ? 15.009 0.555 -10.730 1.00 86.75 121 GLY A N 1
ATOM 863 C CA . GLY A 1 121 ? 13.574 0.315 -10.874 1.00 86.75 121 GLY A CA 1
ATOM 864 C C . GLY A 1 121 ? 12.922 1.001 -12.077 1.00 86.75 121 GLY A C 1
ATOM 865 O O . GLY A 1 121 ? 11.702 1.026 -12.145 1.00 86.75 121 GLY A O 1
ATOM 866 N N . THR A 1 122 ? 13.675 1.555 -13.031 1.00 88.12 122 THR A N 1
ATOM 867 C CA . THR A 1 122 ? 13.110 2.171 -14.252 1.00 88.12 122 THR A CA 1
ATOM 868 C C . THR A 1 122 ? 13.278 1.294 -15.494 1.00 88.12 122 THR A C 1
ATOM 870 O O . THR A 1 122 ? 14.106 0.383 -15.512 1.00 88.12 122 THR A O 1
ATOM 873 N N . GLY A 1 123 ? 12.511 1.602 -16.546 1.00 83.81 123 GLY A N 1
ATOM 874 C CA . GLY A 1 123 ? 12.650 1.001 -17.879 1.00 83.81 123 GLY A CA 1
ATOM 875 C C . GLY A 1 123 ? 11.676 -0.140 -18.175 1.00 83.81 123 GLY A C 1
ATOM 876 O O . GLY A 1 123 ? 11.869 -0.871 -19.142 1.00 83.81 123 GLY A O 1
ATOM 877 N N . TYR A 1 124 ? 10.624 -0.270 -17.367 1.00 86.75 124 TYR A N 1
ATOM 878 C CA . TYR A 1 124 ? 9.485 -1.132 -17.669 1.00 86.75 124 TYR A CA 1
ATOM 879 C C . TYR A 1 124 ? 8.555 -0.459 -18.680 1.00 86.75 124 TYR A C 1
ATOM 881 O O . TYR A 1 124 ? 8.570 0.766 -18.848 1.00 86.75 124 TYR A O 1
ATOM 889 N N . THR A 1 125 ? 7.714 -1.249 -19.347 1.00 87.12 125 THR A N 1
ATOM 890 C CA . THR A 1 125 ? 6.690 -0.688 -20.237 1.00 87.12 125 THR A CA 1
ATOM 891 C C . THR A 1 125 ? 5.764 0.263 -19.468 1.00 87.12 125 THR A C 1
ATOM 893 O O . THR A 1 125 ? 5.439 0.032 -18.311 1.00 87.12 125 THR A O 1
ATOM 896 N N . ASN A 1 126 ? 5.289 1.334 -20.111 1.00 83.12 126 ASN A N 1
ATOM 897 C CA . ASN A 1 126 ? 4.298 2.240 -19.502 1.00 83.12 126 ASN A CA 1
ATOM 898 C C . ASN A 1 126 ? 2.873 1.648 -19.485 1.00 83.12 126 ASN A C 1
ATOM 900 O O . ASN A 1 126 ? 1.911 2.350 -19.170 1.00 83.12 126 ASN A O 1
ATOM 904 N N . ALA A 1 127 ? 2.724 0.381 -19.873 1.00 88.25 127 ALA A N 1
ATOM 905 C CA . ALA A 1 127 ? 1.466 -0.340 -19.800 1.00 88.25 127 ALA A CA 1
ATOM 906 C C . ALA A 1 127 ? 1.161 -0.733 -18.342 1.00 88.25 127 ALA A C 1
ATOM 908 O O . ALA A 1 127 ? 2.065 -0.763 -17.506 1.00 88.25 127 ALA A O 1
ATOM 909 N N . PRO A 1 128 ? -0.104 -1.051 -18.012 1.00 93.69 128 PRO A N 1
ATOM 910 C CA . PRO A 1 128 ? -0.421 -1.736 -16.765 1.00 93.69 128 PRO A CA 1
ATOM 911 C C . PRO A 1 128 ? 0.456 -2.985 -16.570 1.00 93.69 128 PRO A C 1
ATOM 913 O O . PRO A 1 128 ? 0.814 -3.619 -17.567 1.00 93.69 128 PRO A O 1
ATOM 916 N N . PRO A 1 129 ? 0.733 -3.391 -15.316 1.00 96.12 129 PRO A N 1
ATOM 917 C CA . PRO A 1 129 ? 1.349 -4.683 -15.039 1.00 96.12 129 PRO A CA 1
ATOM 918 C C . PRO A 1 129 ? 0.623 -5.815 -15.781 1.00 96.12 129 PRO A C 1
ATOM 920 O O . PRO A 1 129 ? -0.612 -5.831 -15.817 1.00 96.12 129 PRO A O 1
ATOM 923 N N . ILE A 1 130 ? 1.377 -6.774 -16.332 1.00 96.06 130 ILE A N 1
ATOM 924 C CA . ILE A 1 130 ? 0.842 -7.972 -17.007 1.00 96.06 130 ILE A CA 1
ATOM 925 C C . ILE A 1 130 ? -0.112 -8.717 -16.064 1.00 96.06 130 ILE A C 1
ATOM 927 O O . ILE A 1 130 ? -1.164 -9.208 -16.472 1.00 96.06 130 ILE A O 1
ATOM 931 N N . GLN A 1 131 ? 0.247 -8.753 -14.782 1.00 96.81 131 GLN A N 1
ATOM 932 C CA . GLN A 1 131 ? -0.603 -9.207 -13.693 1.00 96.81 131 GLN A CA 1
ATOM 933 C C . GLN A 1 131 ? -0.677 -8.104 -12.645 1.00 96.81 131 GLN A C 1
ATOM 935 O O . GLN A 1 131 ? 0.351 -7.602 -12.204 1.00 96.81 131 GLN A O 1
ATOM 940 N N . GLN A 1 132 ? -1.882 -7.748 -12.212 1.00 97.12 132 GLN A N 1
ATOM 941 C CA . GLN A 1 132 ? -2.085 -6.802 -11.116 1.00 97.12 132 GLN A CA 1
ATOM 942 C C . GLN A 1 132 ? -2.165 -7.542 -9.780 1.00 97.12 132 GLN A C 1
ATOM 944 O O . GLN A 1 132 ? -2.632 -8.682 -9.718 1.00 97.12 132 GLN A O 1
ATOM 949 N N . SER A 1 133 ? -1.757 -6.868 -8.706 1.00 97.06 133 SER A N 1
ATOM 950 C CA . SER A 1 133 ? -2.028 -7.341 -7.350 1.00 97.06 133 SER A CA 1
ATOM 951 C C . SER A 1 133 ? -3.531 -7.422 -7.093 1.00 97.06 133 SER A C 1
ATOM 953 O O . SER A 1 133 ? -4.317 -6.634 -7.618 1.00 97.06 133 SER A O 1
ATOM 955 N N . THR A 1 134 ? -3.932 -8.353 -6.233 1.00 98.00 134 THR A N 1
ATOM 956 C CA . THR A 1 134 ? -5.317 -8.479 -5.773 1.00 98.00 134 THR A CA 1
ATOM 957 C C . THR A 1 134 ? -5.601 -7.672 -4.503 1.00 98.00 134 THR A C 1
ATOM 959 O O . THR A 1 134 ? -6.771 -7.537 -4.137 1.00 98.00 134 THR A O 1
ATOM 962 N N . ALA A 1 135 ? -4.575 -7.121 -3.837 1.00 97.75 135 ALA A N 1
ATOM 963 C CA . ALA A 1 135 ? -4.720 -6.444 -2.545 1.00 97.75 135 ALA A CA 1
ATOM 964 C C . ALA A 1 135 ? -5.406 -5.075 -2.662 1.00 97.75 135 ALA A C 1
ATOM 966 O O . ALA A 1 135 ? -6.335 -4.762 -1.911 1.00 97.75 135 ALA A O 1
ATOM 967 N N . PHE A 1 136 ? -4.995 -4.290 -3.657 1.00 98.00 136 PHE A N 1
ATOM 968 C CA . PHE A 1 136 ? -5.491 -2.942 -3.927 1.00 98.00 136 PHE A CA 1
ATOM 969 C C . PHE A 1 136 ? -5.962 -2.838 -5.371 1.00 98.00 136 PHE A C 1
ATOM 971 O O . PHE A 1 136 ? -5.364 -3.425 -6.272 1.00 98.00 136 PHE A O 1
ATOM 978 N N . ALA A 1 137 ? -7.021 -2.069 -5.602 1.00 97.94 137 ALA A N 1
ATOM 979 C CA . ALA A 1 137 ? -7.341 -1.630 -6.951 1.00 97.94 137 ALA A CA 1
ATOM 980 C C . ALA A 1 137 ? -6.368 -0.509 -7.367 1.00 97.94 137 ALA A C 1
ATOM 982 O O . ALA A 1 137 ? -5.855 0.215 -6.504 1.00 97.94 137 ALA A O 1
ATOM 983 N N . PRO A 1 138 ? -6.096 -0.343 -8.675 1.00 97.31 138 PRO A N 1
ATOM 984 C CA . PRO A 1 138 ? -5.256 0.749 -9.139 1.00 97.31 138 PRO A CA 1
ATOM 985 C C . PRO A 1 138 ? -5.879 2.105 -8.803 1.00 97.31 138 PRO A C 1
ATOM 987 O O . PRO A 1 138 ? -7.098 2.278 -8.855 1.00 97.31 138 PRO A O 1
ATOM 990 N N . PHE A 1 139 ? -5.032 3.086 -8.511 1.00 95.94 139 PHE A N 1
ATOM 991 C CA . PHE A 1 139 ? -5.452 4.455 -8.218 1.00 95.94 139 PHE A CA 1
ATOM 992 C C . PHE A 1 139 ? -4.742 5.455 -9.130 1.00 95.94 139 PHE A C 1
ATOM 994 O O . PHE A 1 139 ? -3.683 5.175 -9.689 1.00 95.94 139 PHE A O 1
ATOM 1001 N N . SER A 1 140 ? -5.333 6.638 -9.300 1.00 93.00 140 SER A N 1
ATOM 1002 C CA . SER A 1 140 ? -4.723 7.703 -10.097 1.00 93.00 140 SER A CA 1
ATOM 1003 C C . SER A 1 140 ? -3.764 8.527 -9.246 1.00 93.00 140 SER A C 1
ATOM 1005 O O . SER A 1 140 ? -4.146 9.047 -8.197 1.00 93.00 140 SER A O 1
ATOM 1007 N N . PHE A 1 141 ? -2.533 8.683 -9.722 1.00 89.00 141 PHE A N 1
ATOM 1008 C CA . PHE A 1 141 ? -1.522 9.545 -9.123 1.00 89.00 141 PHE A CA 1
ATOM 1009 C C . PHE A 1 141 ? -0.895 10.413 -10.211 1.00 89.00 141 PHE A C 1
ATOM 1011 O O . PHE A 1 141 ? -0.310 9.902 -11.168 1.00 89.00 141 PHE A O 1
ATOM 1018 N N . PHE A 1 142 ? -1.087 11.731 -10.108 1.00 88.38 142 PHE A N 1
ATOM 1019 C CA . PHE A 1 142 ? -0.769 12.693 -11.175 1.00 88.38 142 PHE A CA 1
ATOM 1020 C C . PHE A 1 142 ? -1.336 12.302 -12.553 1.00 88.38 142 PHE A C 1
ATOM 1022 O O . PHE A 1 142 ? -0.702 12.507 -13.584 1.00 88.38 142 PHE A O 1
ATOM 1029 N N . GLY A 1 143 ? -2.543 11.726 -12.577 1.00 90.25 143 GLY A N 1
ATOM 1030 C CA . GLY A 1 143 ? -3.214 11.321 -13.816 1.00 90.25 143 GLY A CA 1
ATOM 1031 C C . GLY A 1 143 ? -2.719 10.002 -14.415 1.00 90.25 143 GLY A C 1
ATOM 1032 O O . GLY A 1 143 ? -3.215 9.601 -15.464 1.00 90.25 143 GLY A O 1
ATOM 1033 N N . VAL A 1 144 ? -1.783 9.310 -13.761 1.00 93.06 144 VAL A N 1
ATOM 1034 C CA . VAL A 1 144 ? -1.265 8.006 -14.192 1.00 93.06 144 VAL A CA 1
ATOM 1035 C C . VAL A 1 144 ? -1.819 6.908 -13.287 1.00 93.06 144 VAL A C 1
ATOM 1037 O O . VAL A 1 144 ? -1.939 7.087 -12.073 1.00 93.06 144 VAL A O 1
ATOM 1040 N N . SER A 1 145 ? -2.159 5.762 -13.882 1.00 95.62 145 SER A N 1
ATOM 1041 C CA . SER A 1 145 ? -2.569 4.583 -13.114 1.00 95.62 145 SER A CA 1
ATOM 1042 C C . SER A 1 145 ? -1.388 4.044 -12.315 1.00 95.62 145 SER A C 1
ATOM 1044 O O . SER A 1 145 ? -0.320 3.782 -12.865 1.00 95.62 145 SER A O 1
ATOM 1046 N N . THR A 1 146 ? -1.606 3.891 -11.018 1.00 96.38 146 THR A N 1
ATOM 1047 C CA . THR A 1 146 ? -0.616 3.452 -10.040 1.00 96.38 146 THR A CA 1
ATOM 1048 C C . THR A 1 146 ? -1.059 2.137 -9.444 1.00 96.38 146 THR A C 1
ATOM 1050 O O . THR A 1 146 ? -2.235 1.967 -9.113 1.00 96.38 146 THR A O 1
ATOM 1053 N N . TYR A 1 147 ? -0.113 1.223 -9.287 1.00 97.81 147 TYR A N 1
ATOM 1054 C CA . TYR A 1 147 ? -0.369 -0.128 -8.815 1.00 97.81 147 TYR A CA 1
ATOM 1055 C C . TYR A 1 147 ? 0.461 -0.385 -7.571 1.00 97.81 147 TYR A C 1
ATOM 1057 O O . TYR A 1 147 ? 1.621 0.012 -7.512 1.00 97.81 147 TYR A O 1
ATOM 1065 N N . ILE A 1 148 ? -0.137 -1.054 -6.593 1.00 97.75 148 ILE A N 1
ATOM 1066 C CA . ILE A 1 148 ? 0.557 -1.544 -5.403 1.00 97.75 148 ILE A CA 1
ATOM 1067 C C . ILE A 1 148 ? 0.695 -3.052 -5.548 1.00 97.75 148 ILE A C 1
ATOM 1069 O O . ILE A 1 148 ? -0.236 -3.708 -6.015 1.00 97.75 148 ILE A O 1
ATOM 1073 N N . GLY A 1 149 ? 1.840 -3.599 -5.165 1.00 97.31 149 GLY A N 1
ATOM 1074 C CA . GLY A 1 149 ? 2.093 -5.034 -5.119 1.00 97.31 149 GLY A CA 1
ATOM 1075 C C . GLY A 1 149 ? 2.782 -5.418 -3.825 1.00 97.31 149 GLY A C 1
ATOM 1076 O O . GLY A 1 149 ? 3.457 -4.594 -3.222 1.00 97.31 149 GLY A O 1
ATOM 1077 N N . LEU A 1 150 ? 2.578 -6.659 -3.393 1.00 97.62 150 LEU A N 1
ATOM 1078 C CA . LEU A 1 150 ? 3.292 -7.281 -2.281 1.00 97.62 150 LEU A CA 1
ATOM 1079 C C . LEU A 1 150 ? 4.222 -8.332 -2.877 1.00 97.62 150 LEU A C 1
ATOM 1081 O O . LEU A 1 150 ? 3.878 -9.511 -2.964 1.00 97.62 150 LEU A O 1
ATOM 1085 N N . ASN A 1 151 ? 5.346 -7.855 -3.394 1.00 97.19 151 ASN A N 1
ATOM 1086 C CA . ASN A 1 151 ? 6.259 -8.581 -4.254 1.00 97.19 151 ASN A CA 1
ATOM 1087 C C . ASN A 1 151 ? 7.333 -9.312 -3.426 1.00 97.19 151 ASN A C 1
ATOM 1089 O O . ASN A 1 151 ? 7.917 -8.722 -2.518 1.00 97.19 151 ASN A O 1
ATOM 1093 N N . PRO A 1 152 ? 7.620 -10.595 -3.722 1.00 96.50 152 PRO A N 1
ATOM 1094 C CA . PRO A 1 152 ? 8.629 -11.364 -2.992 1.00 96.50 152 PRO A CA 1
ATOM 1095 C C . PRO A 1 152 ? 10.060 -10.921 -3.301 1.00 96.50 152 PRO A C 1
ATOM 1097 O O . PRO A 1 152 ? 10.960 -11.181 -2.507 1.00 96.50 152 PRO A O 1
ATOM 1100 N N . VAL A 1 153 ? 10.275 -10.280 -4.452 1.00 95.06 153 VAL A N 1
ATOM 1101 C CA . VAL A 1 153 ? 11.559 -9.725 -4.877 1.00 95.06 153 VAL A CA 1
ATOM 1102 C C . VAL A 1 153 ? 11.322 -8.319 -5.409 1.00 95.06 153 VAL A C 1
ATOM 1104 O O . VAL A 1 153 ? 10.492 -8.143 -6.298 1.00 95.06 153 VAL A O 1
ATOM 1107 N N . GLY A 1 154 ? 12.085 -7.362 -4.883 1.00 93.31 154 GLY A N 1
ATOM 1108 C CA . GLY A 1 154 ? 12.082 -5.958 -5.272 1.00 93.31 154 GLY A CA 1
ATOM 1109 C C . GLY A 1 154 ? 12.410 -5.746 -6.746 1.00 93.31 154 GLY A C 1
ATOM 1110 O O . GLY A 1 154 ? 13.554 -5.991 -7.131 1.00 93.31 154 GLY A O 1
ATOM 1111 N N . TYR A 1 155 ? 11.508 -5.191 -7.561 1.00 92.69 155 TYR A N 1
ATOM 1112 C CA . TYR A 1 155 ? 11.851 -4.816 -8.948 1.00 92.69 155 TYR A CA 1
ATOM 1113 C C . TYR A 1 155 ? 12.915 -3.720 -9.013 1.00 92.69 155 TYR A C 1
ATOM 1115 O O . TYR A 1 155 ? 13.642 -3.599 -9.999 1.00 92.69 155 TYR A O 1
ATOM 1123 N N . GLN A 1 156 ? 13.009 -2.899 -7.971 1.00 90.12 156 GLN A N 1
ATOM 1124 C CA . GLN A 1 156 ? 14.013 -1.851 -7.886 1.00 90.12 156 GLN A CA 1
ATOM 1125 C C . GLN A 1 156 ? 15.348 -2.329 -7.321 1.00 90.12 156 GLN A C 1
ATOM 1127 O O . GLN A 1 156 ? 16.368 -1.795 -7.722 1.00 90.12 156 GLN A O 1
ATOM 1132 N N . SER A 1 157 ? 15.379 -3.271 -6.380 1.00 89.12 157 SER A N 1
ATOM 1133 C CA . SER A 1 157 ? 16.613 -3.619 -5.655 1.00 89.12 157 SER A CA 1
ATOM 1134 C C . SER A 1 157 ? 17.144 -5.021 -5.967 1.00 89.12 157 SER A C 1
ATOM 1136 O O . SER A 1 157 ? 18.300 -5.328 -5.668 1.00 89.12 157 SER A O 1
ATOM 1138 N N . GLY A 1 158 ? 16.300 -5.893 -6.525 1.00 91.00 158 GLY A N 1
ATOM 1139 C CA . GLY A 1 158 ? 16.549 -7.328 -6.639 1.00 91.00 158 GLY A CA 1
ATOM 1140 C C . GLY A 1 158 ? 16.595 -8.069 -5.296 1.00 91.00 158 GLY A C 1
ATOM 1141 O O . GLY A 1 158 ? 16.948 -9.246 -5.278 1.00 91.00 158 GLY A O 1
ATOM 1142 N N . GLN A 1 159 ? 16.283 -7.411 -4.175 1.00 91.31 159 GLN A N 1
ATOM 1143 C CA . GLN A 1 159 ? 16.307 -8.024 -2.846 1.00 91.31 159 GLN A CA 1
ATOM 1144 C C . GLN A 1 159 ? 15.025 -8.800 -2.568 1.00 91.31 159 GLN A C 1
ATOM 1146 O O . GLN A 1 159 ? 13.947 -8.410 -3.010 1.00 91.31 159 GLN A O 1
ATOM 1151 N N . ALA A 1 160 ? 15.146 -9.884 -1.804 1.00 94.00 160 ALA A N 1
ATOM 1152 C CA . ALA A 1 160 ? 13.996 -10.633 -1.322 1.00 94.00 160 ALA A CA 1
ATOM 1153 C C . ALA A 1 160 ? 13.307 -9.901 -0.159 1.00 94.00 160 ALA A C 1
ATOM 1155 O O . ALA A 1 160 ? 13.980 -9.347 0.713 1.00 94.00 160 ALA A O 1
ATOM 1156 N N . HIS A 1 161 ? 11.980 -9.975 -0.118 1.00 92.75 161 HIS A N 1
ATOM 1157 C CA . HIS A 1 161 ? 11.141 -9.397 0.932 1.00 92.75 161 HIS A CA 1
ATOM 1158 C C . HIS A 1 161 ? 10.379 -10.480 1.683 1.00 92.75 161 HIS A C 1
ATOM 1160 O O . HIS A 1 161 ? 10.039 -11.518 1.113 1.00 92.75 161 HIS A O 1
ATOM 1166 N N . ALA A 1 162 ? 10.084 -10.244 2.960 1.00 93.50 162 ALA A N 1
ATOM 1167 C CA . ALA A 1 162 ? 9.232 -11.143 3.727 1.00 93.50 162 ALA A CA 1
ATOM 1168 C C . ALA A 1 162 ? 7.784 -11.069 3.220 1.00 93.50 162 ALA A C 1
ATOM 1170 O O . ALA A 1 162 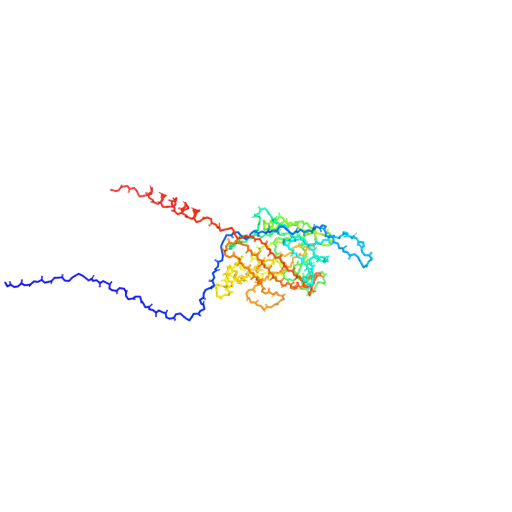? 7.345 -10.060 2.661 1.00 93.50 162 ALA A O 1
ATOM 1171 N N . ALA A 1 163 ? 7.033 -12.154 3.405 1.00 95.44 163 ALA A N 1
ATOM 1172 C CA . ALA A 1 163 ? 5.595 -12.106 3.193 1.00 95.44 163 ALA A CA 1
ATOM 1173 C C . ALA A 1 163 ? 4.948 -11.176 4.242 1.00 95.44 163 ALA A C 1
ATOM 1175 O O . ALA A 1 163 ? 5.460 -11.095 5.360 1.00 95.44 163 ALA A O 1
ATOM 1176 N N . PRO A 1 164 ? 3.822 -10.514 3.918 1.00 96.81 164 PRO A N 1
ATOM 1177 C CA . PRO A 1 164 ? 3.160 -9.573 4.816 1.00 96.81 164 PRO A CA 1
ATOM 1178 C C . PRO A 1 164 ? 2.876 -10.172 6.196 1.00 96.81 164 PRO A C 1
ATOM 1180 O O . PRO A 1 164 ? 2.230 -11.219 6.290 1.00 96.81 164 PRO A O 1
ATOM 1183 N N . SER A 1 165 ? 3.288 -9.499 7.267 1.00 95.38 165 SER A N 1
ATOM 1184 C CA . SER A 1 165 ? 2.970 -9.903 8.639 1.00 95.38 165 SER A CA 1
ATOM 1185 C C . SER A 1 165 ? 2.551 -8.714 9.492 1.00 95.38 165 SER A C 1
ATOM 1187 O O . SER A 1 165 ? 2.937 -7.572 9.249 1.00 95.38 165 SER A O 1
ATOM 1189 N N . VAL A 1 166 ? 1.726 -8.990 10.501 1.00 95.44 166 VAL A N 1
ATOM 1190 C CA . VAL A 1 166 ? 1.280 -7.999 11.479 1.00 95.44 166 VAL A CA 1
ATOM 1191 C C . VAL A 1 166 ? 1.359 -8.620 12.860 1.00 95.44 166 VAL A C 1
ATOM 1193 O O . VAL A 1 166 ? 0.812 -9.699 13.078 1.00 95.44 166 VAL A O 1
ATOM 1196 N N . ASP A 1 167 ? 1.987 -7.910 13.785 1.00 94.56 167 ASP A N 1
ATOM 1197 C CA . ASP A 1 167 ? 2.156 -8.324 15.170 1.00 94.56 167 ASP A CA 1
ATOM 1198 C C . ASP A 1 167 ? 1.491 -7.311 16.102 1.00 94.56 167 ASP A C 1
ATOM 1200 O O . ASP A 1 167 ? 1.693 -6.102 15.985 1.00 94.56 167 ASP A O 1
ATOM 1204 N N . LEU A 1 168 ? 0.681 -7.812 17.033 1.00 95.38 168 LEU A N 1
ATOM 1205 C CA . LEU A 1 168 ? 0.097 -7.029 18.116 1.00 95.38 168 LEU A CA 1
ATOM 1206 C C . LEU A 1 168 ? 1.026 -7.034 19.319 1.00 95.38 168 LEU A C 1
ATOM 1208 O O . LEU A 1 168 ? 1.448 -8.102 19.755 1.00 95.38 168 LEU A O 1
ATOM 1212 N N . ASP A 1 169 ? 1.241 -5.876 19.929 1.00 95.06 169 ASP A N 1
ATOM 1213 C CA . ASP A 1 169 ? 1.845 -5.795 21.253 1.00 95.06 169 ASP A CA 1
ATOM 1214 C C . ASP A 1 169 ? 0.744 -5.808 22.317 1.00 95.06 169 ASP A C 1
ATOM 1216 O O . ASP A 1 169 ? 0.161 -4.774 22.658 1.00 95.06 169 ASP A O 1
ATOM 1220 N N . MET A 1 170 ? 0.470 -6.986 22.880 1.00 94.50 170 MET A N 1
ATOM 1221 C CA . MET A 1 170 ? -0.568 -7.131 23.905 1.00 94.50 170 MET A CA 1
ATOM 1222 C C . MET A 1 170 ? -0.198 -6.460 25.236 1.00 94.50 170 MET A C 1
ATOM 1224 O O . MET A 1 170 ? -1.063 -6.276 26.091 1.00 94.50 170 MET A O 1
ATOM 1228 N N . SER A 1 171 ? 1.071 -6.100 25.444 1.00 95.00 171 SER A N 1
ATOM 1229 C CA . SER A 1 171 ? 1.489 -5.360 26.638 1.00 95.00 171 SER A CA 1
ATOM 1230 C C . SER A 1 171 ? 1.136 -3.872 26.559 1.00 95.00 171 SER A C 1
ATOM 1232 O O . SER A 1 171 ? 1.047 -3.203 27.588 1.00 95.00 171 SER A O 1
ATOM 1234 N N . SER A 1 172 ? 0.863 -3.370 25.352 1.00 95.62 172 SER A N 1
ATOM 1235 C CA . SER A 1 172 ? 0.528 -1.967 25.088 1.00 95.62 172 SER A CA 1
ATOM 1236 C C . SER A 1 172 ? -0.971 -1.647 25.166 1.00 95.62 172 SER A C 1
ATOM 1238 O O . SER A 1 172 ? -1.370 -0.512 24.902 1.00 95.62 172 SER A O 1
ATOM 1240 N N . CYS A 1 173 ? -1.817 -2.630 25.487 1.00 96.06 173 CYS A N 1
ATOM 1241 C CA . CYS A 1 173 ? -3.261 -2.456 25.406 1.00 96.06 173 CYS A CA 1
ATOM 1242 C C . CYS A 1 173 ? -3.795 -1.464 26.450 1.00 96.06 173 CYS A C 1
ATOM 1244 O O . CYS A 1 173 ? -3.583 -1.619 27.655 1.00 96.06 173 CYS A O 1
ATOM 1246 N N . VAL A 1 174 ? -4.582 -0.491 25.990 1.00 96.19 174 VAL A N 1
ATOM 1247 C CA . VAL A 1 174 ? -5.392 0.399 26.827 1.00 96.19 174 VAL A CA 1
ATOM 1248 C C . VAL A 1 174 ? -6.862 0.095 26.554 1.00 96.19 174 VAL A C 1
ATOM 1250 O O . VAL A 1 174 ? -7.400 0.392 25.486 1.00 96.19 174 VAL A O 1
ATOM 1253 N N . GLY A 1 175 ? -7.527 -0.546 27.518 1.00 95.62 175 GLY A N 1
ATOM 1254 C CA . GLY A 1 175 ? -8.856 -1.116 27.294 1.00 95.62 175 GLY A CA 1
ATOM 1255 C C . GLY A 1 175 ? -8.787 -2.258 26.276 1.00 95.62 175 GLY A C 1
ATOM 1256 O O . GLY A 1 175 ? -8.062 -3.224 26.490 1.00 95.62 175 GLY A O 1
ATOM 1257 N N . ASN A 1 176 ? -9.527 -2.135 25.172 1.00 96.19 176 ASN A N 1
ATOM 1258 C CA . ASN A 1 176 ? -9.533 -3.127 24.089 1.00 96.19 176 ASN A CA 1
ATOM 1259 C C . ASN A 1 176 ? -8.596 -2.766 22.931 1.00 96.19 176 ASN A C 1
ATOM 1261 O O . ASN A 1 176 ? -8.567 -3.496 21.947 1.00 96.19 176 ASN A O 1
ATOM 1265 N N . VAL A 1 177 ? -7.874 -1.647 23.011 1.00 97.44 177 VAL A N 1
ATOM 1266 C CA . VAL A 1 177 ? -7.053 -1.139 21.908 1.00 97.44 177 VAL A C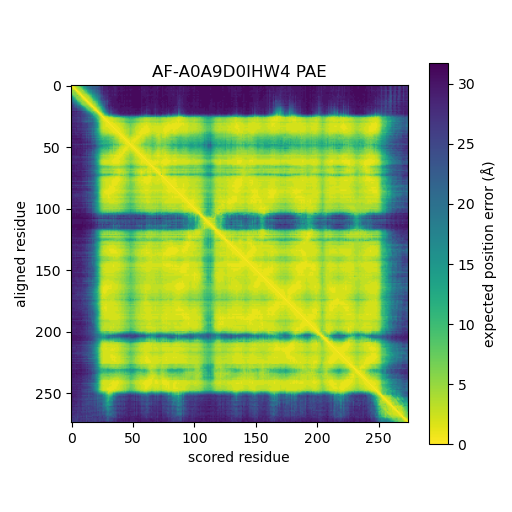A 1
ATOM 1267 C C . VAL A 1 177 ? -5.586 -1.392 22.213 1.00 97.44 177 VAL A C 1
ATOM 1269 O O . VAL A 1 177 ? -5.085 -0.909 23.225 1.00 97.44 177 VAL A O 1
ATOM 1272 N N . CYS A 1 178 ? -4.908 -2.131 21.343 1.00 97.25 178 CYS A N 1
ATOM 1273 C CA . CYS A 1 178 ? -3.495 -2.480 21.459 1.00 97.25 178 CYS A CA 1
ATOM 1274 C C . CYS A 1 178 ? -2.704 -1.865 20.308 1.00 97.25 178 CYS A C 1
ATOM 1276 O O . CYS A 1 178 ? -3.237 -1.673 19.216 1.00 97.25 178 CYS A O 1
ATOM 1278 N N . SER A 1 179 ? -1.427 -1.584 20.538 1.00 96.81 179 SER A N 1
ATOM 1279 C CA . SER A 1 179 ? -0.513 -1.181 19.472 1.00 96.81 179 SER A CA 1
ATOM 1280 C C . SER A 1 179 ? -0.211 -2.369 18.571 1.00 96.81 179 SER A C 1
ATOM 1282 O O . SER A 1 179 ? -0.181 -3.520 19.017 1.00 96.81 179 SER A O 1
ATOM 1284 N N . LEU A 1 180 ? 0.037 -2.082 17.301 1.00 95.56 180 LEU A N 1
ATOM 1285 C CA . LEU A 1 180 ? 0.426 -3.081 16.321 1.00 95.56 180 LEU A CA 1
ATOM 1286 C C . LEU A 1 180 ? 1.595 -2.579 15.472 1.00 95.56 180 LEU A C 1
ATOM 1288 O O . LEU A 1 180 ? 1.763 -1.372 15.276 1.00 95.56 180 LEU A O 1
ATOM 1292 N N . THR A 1 181 ? 2.366 -3.520 14.940 1.00 95.12 181 THR A N 1
ATOM 1293 C CA . THR A 1 181 ? 3.426 -3.286 13.953 1.00 95.12 181 THR A CA 1
ATOM 1294 C C . THR A 1 181 ? 3.224 -4.181 12.740 1.00 95.12 181 THR A C 1
ATOM 1296 O O . THR A 1 181 ? 2.759 -5.310 12.892 1.00 95.12 181 THR A O 1
ATOM 1299 N N . ALA A 1 182 ? 3.600 -3.715 11.550 1.00 94.38 182 ALA A N 1
ATOM 1300 C CA . ALA A 1 182 ? 3.506 -4.507 10.325 1.00 94.38 182 ALA A CA 1
ATOM 1301 C C . ALA A 1 182 ? 4.841 -4.581 9.569 1.00 94.38 182 ALA A C 1
ATOM 1303 O O . ALA A 1 182 ? 5.524 -3.568 9.401 1.00 94.38 182 ALA A O 1
ATOM 1304 N N . ASP A 1 183 ? 5.175 -5.774 9.076 1.00 93.88 183 ASP A N 1
ATOM 1305 C CA . ASP A 1 183 ? 6.160 -5.974 8.013 1.00 93.88 183 ASP A CA 1
ATOM 1306 C C . ASP A 1 183 ? 5.398 -6.086 6.695 1.00 93.88 183 ASP A C 1
ATOM 1308 O O . ASP A 1 183 ? 4.708 -7.072 6.431 1.00 93.88 183 ASP A O 1
ATOM 1312 N N . LEU A 1 184 ? 5.502 -5.042 5.878 1.00 95.44 184 LEU A N 1
ATOM 1313 C CA . LEU A 1 184 ? 4.991 -5.028 4.512 1.00 95.44 184 LEU A CA 1
ATOM 1314 C C . LEU A 1 184 ? 6.162 -4.737 3.568 1.00 95.44 184 LEU A C 1
ATOM 1316 O O . LEU A 1 184 ? 6.023 -3.950 2.636 1.00 95.44 184 LEU A O 1
ATOM 1320 N N . SER A 1 185 ? 7.330 -5.338 3.822 1.00 93.62 185 SER A N 1
ATOM 1321 C CA . SER A 1 185 ? 8.574 -5.102 3.070 1.00 93.62 185 SER A CA 1
ATOM 1322 C C . SER A 1 185 ? 8.414 -5.295 1.563 1.00 93.62 185 SER A C 1
ATOM 1324 O O . SER A 1 185 ? 8.987 -4.529 0.793 1.00 93.62 185 SER A O 1
ATOM 1326 N N . GLY A 1 186 ? 7.563 -6.238 1.147 1.00 94.44 186 GLY A N 1
ATOM 1327 C CA . GLY A 1 186 ? 7.227 -6.468 -0.259 1.00 94.44 186 GLY A CA 1
ATOM 1328 C C . GLY A 1 186 ? 6.353 -5.390 -0.904 1.00 94.44 186 GLY A C 1
ATOM 1329 O O . GLY A 1 186 ? 6.046 -5.510 -2.084 1.00 94.44 186 GLY A O 1
ATOM 1330 N N . TRP A 1 187 ? 5.909 -4.364 -0.170 1.00 96.06 187 TRP A N 1
ATOM 1331 C CA . TRP A 1 187 ? 5.091 -3.286 -0.722 1.00 96.06 187 TRP A CA 1
ATOM 1332 C C . TRP A 1 187 ? 5.889 -2.462 -1.731 1.00 96.06 187 TRP A C 1
ATOM 1334 O O . TRP A 1 187 ? 6.747 -1.638 -1.392 1.00 96.06 187 TRP A O 1
ATOM 1344 N N . GLU A 1 188 ? 5.542 -2.655 -2.993 1.00 94.69 188 GLU A N 1
ATOM 1345 C CA . GLU A 1 188 ? 6.078 -1.918 -4.120 1.00 94.69 188 GLU A CA 1
ATOM 1346 C C . GLU A 1 188 ? 4.989 -1.115 -4.810 1.00 94.69 188 GLU A C 1
ATOM 1348 O O . GLU A 1 188 ? 3.816 -1.493 -4.839 1.00 94.69 188 GLU A O 1
ATOM 1353 N N . VAL A 1 189 ? 5.404 -0.014 -5.423 1.00 95.44 189 VAL A N 1
ATOM 1354 C CA . VAL A 1 189 ? 4.537 0.851 -6.211 1.00 95.44 189 VAL A CA 1
ATOM 1355 C C . VAL A 1 189 ? 5.054 0.909 -7.632 1.00 95.44 189 VAL A C 1
ATOM 1357 O O . VAL A 1 189 ? 6.192 1.308 -7.854 1.00 95.44 189 VAL A O 1
ATOM 1360 N N . PHE A 1 190 ? 4.200 0.571 -8.591 1.00 95.62 190 PHE A N 1
ATOM 1361 C CA . PHE A 1 190 ? 4.476 0.761 -10.005 1.00 95.62 190 PHE A CA 1
ATOM 1362 C C . PHE A 1 190 ? 3.737 1.991 -10.537 1.00 95.62 190 PHE A C 1
ATOM 1364 O O . PHE A 1 190 ? 2.515 2.109 -10.402 1.00 95.62 190 PHE A O 1
ATOM 1371 N N . TRP A 1 191 ? 4.486 2.904 -11.153 1.00 94.25 191 TRP A N 1
ATOM 1372 C CA . TRP A 1 191 ? 3.992 4.142 -11.746 1.00 94.25 191 TRP A CA 1
ATOM 1373 C C . TRP A 1 191 ? 4.843 4.510 -12.964 1.00 94.25 191 TRP A C 1
ATOM 1375 O O . TRP A 1 191 ? 6.062 4.637 -12.861 1.00 94.25 191 TRP A O 1
ATOM 1385 N N . ASN A 1 192 ? 4.195 4.713 -14.114 1.00 92.19 192 ASN A N 1
ATOM 1386 C CA . ASN A 1 192 ? 4.813 5.250 -15.335 1.00 92.19 192 ASN A CA 1
ATOM 1387 C C . ASN A 1 192 ? 6.138 4.558 -15.737 1.00 92.19 192 ASN A C 1
ATOM 1389 O O . ASN A 1 192 ? 7.183 5.205 -15.850 1.00 92.19 192 ASN A O 1
ATOM 1393 N N . GLY A 1 193 ? 6.117 3.226 -15.862 1.00 91.19 193 GLY A N 1
ATOM 1394 C CA . GLY A 1 193 ? 7.296 2.452 -16.273 1.00 91.19 193 GLY A CA 1
ATOM 1395 C C . GLY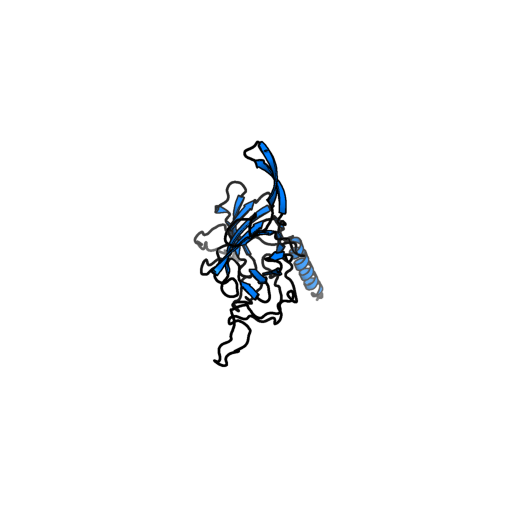 A 1 193 ? 8.397 2.358 -15.208 1.00 91.19 193 GLY A C 1
ATOM 1396 O O . GLY A 1 193 ? 9.524 1.958 -15.513 1.00 91.19 193 GLY A O 1
ATOM 1397 N N . SER A 1 194 ? 8.092 2.740 -13.964 1.00 91.81 194 SER A N 1
ATOM 1398 C CA . SER A 1 194 ? 9.014 2.696 -12.828 1.00 91.81 194 SER A CA 1
ATOM 1399 C C . SER A 1 194 ? 8.399 1.952 -11.643 1.00 91.81 194 SER A C 1
ATOM 1401 O O . SER A 1 194 ? 7.253 2.215 -11.283 1.00 91.81 194 SER A O 1
ATOM 1403 N N . SER A 1 195 ? 9.163 1.048 -11.030 1.00 93.06 195 SER A N 1
ATOM 1404 C CA . SER A 1 195 ? 8.856 0.447 -9.732 1.00 93.06 195 SER A CA 1
ATOM 1405 C C . SER A 1 195 ? 9.664 1.112 -8.621 1.00 93.06 195 SER A C 1
ATOM 1407 O O . SER A 1 195 ? 10.847 1.418 -8.792 1.00 93.06 195 SER A O 1
ATOM 1409 N N . PHE A 1 196 ? 9.019 1.291 -7.473 1.00 91.25 196 PHE A N 1
ATOM 1410 C CA . PHE A 1 196 ? 9.588 1.850 -6.259 1.00 91.25 196 PHE A CA 1
ATOM 1411 C C . PHE A 1 196 ? 9.290 0.925 -5.087 1.00 91.25 196 PHE A C 1
ATOM 1413 O O . PHE A 1 196 ? 8.125 0.619 -4.818 1.00 91.25 196 PHE A O 1
ATOM 1420 N N . GLU A 1 197 ? 10.317 0.552 -4.329 1.00 91.69 197 GLU A N 1
ATOM 1421 C CA . GLU A 1 197 ? 10.082 -0.025 -3.008 1.00 91.69 197 GLU A CA 1
ATOM 1422 C C . GLU A 1 197 ? 9.543 1.057 -2.082 1.00 91.69 197 GLU A C 1
ATOM 1424 O O . GLU A 1 197 ? 10.095 2.155 -2.029 1.00 91.69 197 GLU A O 1
ATOM 1429 N N . GLN A 1 198 ? 8.462 0.762 -1.363 1.00 92.44 198 GLN A N 1
ATOM 1430 C CA . GLN A 1 198 ? 7.873 1.677 -0.378 1.00 92.44 198 GLN A CA 1
ATOM 1431 C C . GLN A 1 198 ? 7.463 0.964 0.917 1.00 92.44 198 GLN A C 1
ATOM 1433 O O . GLN A 1 198 ? 6.829 1.563 1.788 1.00 92.44 198 GLN A O 1
ATOM 1438 N N . GLY A 1 199 ? 7.837 -0.309 1.051 1.00 92.19 199 GLY A N 1
ATOM 1439 C CA . GLY A 1 199 ? 7.408 -1.152 2.147 1.00 92.19 199 GLY A CA 1
ATOM 1440 C C . GLY A 1 199 ? 8.082 -0.870 3.488 1.00 92.19 199 GLY A C 1
ATOM 1441 O O . GLY A 1 199 ? 9.317 -0.796 3.551 1.00 92.19 199 GLY A O 1
ATOM 1442 N N . PRO A 1 200 ? 7.287 -0.753 4.570 1.00 91.31 200 PRO A N 1
ATOM 1443 C CA . PRO A 1 200 ? 7.776 -0.714 5.937 1.00 91.31 200 PRO A CA 1
ATOM 1444 C C . PRO A 1 200 ? 8.376 -2.072 6.303 1.00 91.31 200 PRO A C 1
ATOM 1446 O O . PRO A 1 200 ? 7.847 -3.119 5.923 1.00 91.31 200 PRO A O 1
ATOM 1449 N N . ARG A 1 201 ? 9.474 -2.063 7.061 1.00 85.94 201 ARG A N 1
ATOM 1450 C CA . ARG A 1 201 ? 10.176 -3.284 7.474 1.00 85.94 201 ARG A CA 1
ATOM 1451 C C . ARG A 1 201 ? 10.703 -3.165 8.915 1.00 85.94 201 ARG A C 1
ATOM 1453 O O . ARG A 1 201 ? 11.031 -2.053 9.327 1.00 85.94 201 ARG A O 1
ATOM 1460 N N . PRO A 1 202 ? 10.810 -4.270 9.686 1.00 72.69 202 PRO A N 1
ATOM 1461 C CA . PRO A 1 202 ? 11.156 -4.254 11.117 1.00 72.69 202 PRO A CA 1
ATOM 1462 C C . PRO A 1 202 ? 12.505 -3.606 11.449 1.00 72.69 202 PRO A C 1
ATOM 1464 O O . PRO A 1 202 ? 12.726 -3.135 12.564 1.00 72.69 202 PRO A O 1
ATOM 1467 N N . VAL A 1 203 ? 13.419 -3.568 10.479 1.00 67.56 203 VAL A N 1
ATOM 1468 C CA . VAL A 1 203 ? 14.680 -2.841 10.587 1.00 67.56 203 VAL A CA 1
ATOM 1469 C C . VAL A 1 203 ? 14.497 -1.432 10.019 1.00 67.56 203 VAL A C 1
ATOM 1471 O O . VAL A 1 203 ? 14.426 -1.249 8.807 1.00 67.56 203 VAL A O 1
ATOM 1474 N N . ASN A 1 204 ? 14.460 -0.418 10.896 1.00 58.75 204 ASN A N 1
ATOM 1475 C CA . ASN A 1 204 ? 14.495 1.016 10.541 1.00 58.75 204 ASN A CA 1
ATOM 1476 C C . ASN A 1 204 ? 15.869 1.435 9.964 1.00 58.75 204 ASN A C 1
ATOM 1478 O O . ASN A 1 204 ? 16.451 2.453 10.339 1.00 58.75 204 ASN A O 1
ATOM 1482 N N . THR A 1 205 ? 16.445 0.614 9.092 1.00 53.00 205 THR A N 1
ATOM 1483 C CA . THR A 1 205 ? 17.729 0.833 8.433 1.00 53.00 205 THR A CA 1
ATOM 1484 C C . THR A 1 205 ? 17.457 1.105 6.960 1.00 53.00 205 THR A C 1
ATOM 1486 O O . THR A 1 205 ? 17.372 0.178 6.158 1.00 53.00 205 THR A O 1
ATOM 1489 N N . GLY A 1 206 ? 17.264 2.372 6.601 1.00 63.16 206 GLY A N 1
ATOM 1490 C CA . GLY A 1 206 ? 17.011 2.783 5.220 1.00 63.16 206 GLY A CA 1
ATOM 1491 C C . GLY A 1 206 ? 15.971 3.900 5.107 1.00 63.16 206 GLY A C 1
ATOM 1492 O O . GLY A 1 206 ? 15.609 4.500 6.116 1.00 63.16 206 GLY A O 1
ATOM 1493 N N . PRO A 1 207 ? 15.482 4.185 3.888 1.00 69.06 207 PRO A N 1
ATOM 1494 C CA . PRO A 1 207 ? 14.522 5.260 3.632 1.00 69.06 207 PRO A CA 1
ATOM 1495 C C . PRO A 1 207 ? 13.076 4.910 4.055 1.00 69.06 207 PRO A C 1
ATOM 1497 O O . PRO A 1 207 ? 12.155 5.689 3.828 1.00 69.06 207 PRO A O 1
ATOM 1500 N N . PHE A 1 208 ? 12.841 3.752 4.676 1.00 80.56 208 PHE A N 1
ATOM 1501 C CA . PHE A 1 208 ? 11.506 3.273 5.048 1.00 80.56 208 PHE A CA 1
ATOM 1502 C C . PHE A 1 208 ? 11.306 3.354 6.560 1.00 80.56 208 PHE A C 1
ATOM 1504 O O . PHE A 1 208 ? 12.143 2.871 7.322 1.00 80.56 208 PHE A O 1
ATOM 1511 N N . GLY A 1 209 ? 10.199 3.953 6.992 1.00 80.69 209 GLY A N 1
ATOM 1512 C CA . GLY A 1 209 ? 9.762 3.914 8.382 1.00 80.69 209 GLY A CA 1
ATOM 1513 C C . GLY A 1 209 ? 9.024 2.616 8.707 1.00 80.69 209 GLY A C 1
ATOM 1514 O O . GLY A 1 209 ? 8.394 2.014 7.838 1.00 80.69 209 GLY A O 1
ATOM 1515 N N . LEU A 1 210 ? 9.083 2.201 9.971 1.00 88.31 210 LEU A N 1
ATOM 1516 C CA . LEU A 1 210 ? 8.265 1.116 10.509 1.00 88.31 210 LEU A CA 1
ATOM 1517 C C . LEU A 1 210 ? 6.773 1.458 10.406 1.00 88.31 210 LEU A C 1
ATOM 1519 O O . LEU A 1 210 ? 6.374 2.574 10.743 1.00 88.31 210 LEU A O 1
ATOM 1523 N N . ALA A 1 211 ? 5.957 0.483 10.004 1.00 93.69 211 ALA A N 1
ATOM 1524 C CA . ALA A 1 211 ? 4.509 0.607 10.062 1.00 93.69 211 ALA A CA 1
ATOM 1525 C C . ALA A 1 211 ? 4.008 0.318 11.465 1.00 93.69 211 ALA A C 1
ATOM 1527 O O . ALA A 1 211 ? 4.242 -0.763 12.011 1.00 93.69 211 ALA A O 1
ATOM 1528 N N . THR A 1 212 ? 3.316 1.299 12.031 1.00 95.25 212 THR A N 1
ATOM 1529 C CA . THR A 1 212 ? 2.762 1.238 13.378 1.00 95.25 212 THR A CA 1
ATOM 1530 C C . THR A 1 212 ? 1.322 1.714 13.374 1.00 95.25 212 THR A C 1
ATOM 1532 O O . THR A 1 212 ? 0.877 2.431 12.479 1.00 95.25 212 THR A O 1
ATOM 1535 N N . GLY A 1 213 ? 0.565 1.288 14.374 1.00 96.56 213 GLY A N 1
ATOM 1536 C CA . GLY A 1 213 ? -0.805 1.737 14.531 1.00 96.56 213 GLY A CA 1
ATOM 1537 C C . GLY A 1 213 ? -1.495 1.040 15.684 1.00 96.56 213 GLY A C 1
ATOM 1538 O O . GLY A 1 213 ? -0.842 0.626 16.645 1.00 96.56 213 GLY A O 1
ATOM 1539 N N . VAL A 1 214 ? -2.815 0.921 15.594 1.00 97.50 214 VAL A N 1
ATOM 1540 C CA . VAL A 1 214 ? -3.645 0.374 16.670 1.00 97.50 214 VAL A CA 1
ATOM 1541 C C . VAL A 1 214 ? -4.636 -0.655 16.152 1.00 97.50 214 VAL A C 1
ATOM 1543 O O . VAL A 1 214 ? -5.082 -0.586 15.010 1.00 97.50 214 VAL A O 1
ATOM 1546 N N . TYR A 1 215 ? -4.984 -1.606 17.013 1.00 97.94 215 TYR A N 1
ATOM 1547 C CA . TYR A 1 215 ? -5.971 -2.651 16.772 1.00 97.94 215 TYR A CA 1
ATOM 1548 C C . TYR A 1 215 ? -6.936 -2.749 17.949 1.00 97.94 215 TYR A C 1
ATOM 1550 O O . TYR A 1 215 ? -6.509 -2.875 19.096 1.00 97.94 215 TYR A O 1
ATOM 1558 N N . ASP A 1 216 ? -8.234 -2.740 17.668 1.00 97.56 216 ASP A N 1
ATOM 1559 C CA . ASP A 1 216 ? -9.279 -2.977 18.660 1.00 97.56 216 ASP A CA 1
ATOM 1560 C C . ASP A 1 216 ? -9.653 -4.468 18.690 1.00 97.56 216 ASP A C 1
ATOM 1562 O O . ASP A 1 216 ? -10.176 -5.025 17.724 1.00 97.56 216 ASP A O 1
ATOM 1566 N N . LEU A 1 217 ? -9.414 -5.123 19.826 1.00 95.62 217 LEU A N 1
ATOM 1567 C CA . LEU A 1 217 ? -9.664 -6.551 20.042 1.00 95.62 217 LEU A CA 1
ATOM 1568 C C . LEU A 1 217 ? -11.147 -6.946 19.913 1.00 95.62 217 LEU A C 1
ATOM 1570 O O . LEU A 1 217 ? -11.446 -8.109 19.629 1.00 95.62 217 LEU A O 1
ATOM 1574 N N . VAL A 1 218 ? -12.075 -6.013 20.138 1.00 95.31 218 VAL A N 1
ATOM 1575 C CA . VAL A 1 218 ? -13.526 -6.250 20.115 1.00 95.31 218 VAL A CA 1
ATOM 1576 C C . VAL A 1 218 ? -14.100 -5.971 18.736 1.00 95.31 218 VAL A C 1
ATOM 1578 O O . VAL A 1 218 ? -14.779 -6.830 18.171 1.00 95.31 218 VAL A O 1
ATOM 1581 N N . THR A 1 219 ? -13.836 -4.787 18.181 1.00 96.38 219 THR A N 1
ATOM 1582 C CA . THR A 1 219 ? -14.374 -4.404 16.863 1.00 96.38 219 THR A CA 1
ATOM 1583 C C . THR A 1 219 ? -13.581 -5.010 15.709 1.00 96.38 219 THR A C 1
ATOM 1585 O O . THR A 1 219 ? -14.083 -5.067 14.586 1.00 96.38 219 THR A O 1
ATOM 1588 N N . ARG A 1 220 ? -12.364 -5.500 15.986 1.00 96.12 220 ARG A N 1
ATOM 1589 C CA . ARG A 1 220 ? -11.380 -6.001 15.015 1.00 96.12 220 ARG A CA 1
ATOM 1590 C C . ARG A 1 220 ? -10.959 -4.966 13.984 1.00 96.12 220 ARG A C 1
ATOM 1592 O O . ARG A 1 220 ? -10.489 -5.342 12.908 1.00 96.12 220 ARG A O 1
ATOM 1599 N N . GLN A 1 221 ? -11.156 -3.689 14.290 1.00 97.81 221 GLN A N 1
ATOM 1600 C CA . GLN A 1 221 ? -10.709 -2.603 13.438 1.00 97.81 221 GLN A CA 1
ATOM 1601 C C . GLN A 1 221 ? -9.239 -2.300 13.691 1.00 97.81 221 GLN A C 1
ATOM 1603 O O . GLN A 1 221 ? -8.757 -2.443 14.816 1.00 97.81 221 GLN A O 1
ATOM 1608 N N . TYR A 1 222 ? -8.540 -1.891 12.640 1.00 98.06 222 TYR A N 1
ATOM 1609 C CA . TYR A 1 222 ? -7.149 -1.477 12.721 1.00 98.06 222 TYR A CA 1
ATOM 1610 C C . TYR A 1 222 ? -6.908 -0.190 11.938 1.00 98.06 222 TYR A C 1
ATOM 1612 O O . TYR A 1 222 ? -7.604 0.079 10.957 1.00 98.06 222 TYR A O 1
ATOM 1620 N N . SER A 1 223 ? -5.871 0.539 12.338 1.00 97.81 223 SER A N 1
ATOM 1621 C CA . SER A 1 223 ? -5.223 1.565 11.525 1.00 97.81 223 SER A CA 1
ATOM 1622 C C . SER A 1 223 ? -3.719 1.321 11.506 1.00 97.81 223 SER A C 1
ATOM 1624 O O . SER A 1 223 ? -3.159 0.777 12.458 1.00 97.81 223 SER A O 1
ATOM 1626 N N . LEU A 1 224 ? -3.074 1.703 10.412 1.00 97.44 224 LEU A N 1
ATOM 1627 C CA . LEU A 1 224 ? -1.655 1.509 10.159 1.00 97.44 224 LEU A CA 1
ATOM 1628 C C . LEU A 1 224 ? -1.109 2.698 9.384 1.00 97.44 224 LEU A C 1
ATOM 1630 O O . LEU A 1 224 ? -1.635 3.036 8.325 1.00 97.44 224 LEU A O 1
ATOM 1634 N N . ASP A 1 225 ? -0.022 3.266 9.889 1.00 96.50 225 ASP A N 1
ATOM 1635 C CA . ASP A 1 225 ? 0.647 4.416 9.305 1.00 96.50 225 ASP A CA 1
ATOM 1636 C C . ASP A 1 225 ? 2.134 4.129 9.107 1.00 96.50 225 ASP A C 1
ATOM 1638 O O . ASP A 1 225 ? 2.790 3.545 9.974 1.00 96.50 225 ASP A O 1
ATOM 1642 N N . TRP A 1 226 ? 2.693 4.576 7.983 1.00 95.31 226 TRP A N 1
ATOM 1643 C CA . TRP A 1 226 ? 4.143 4.654 7.812 1.00 95.31 226 TRP A CA 1
ATOM 1644 C C . TRP A 1 226 ? 4.547 5.734 6.816 1.00 95.31 226 TRP A C 1
ATOM 1646 O O . TRP A 1 226 ? 3.772 6.187 5.972 1.00 95.31 226 TRP A O 1
ATOM 1656 N N . VAL A 1 227 ? 5.813 6.131 6.917 1.00 92.81 227 VAL A N 1
ATOM 1657 C CA . VAL A 1 227 ? 6.476 6.993 5.940 1.00 92.81 227 VAL A CA 1
ATOM 1658 C C . VAL A 1 227 ? 7.398 6.131 5.087 1.00 92.81 227 VAL A C 1
ATOM 1660 O O . VAL A 1 227 ? 8.157 5.320 5.612 1.00 92.81 227 VAL A O 1
ATOM 1663 N N . SER A 1 228 ? 7.368 6.328 3.777 1.00 90.81 228 SER A N 1
ATOM 1664 C CA . SER A 1 228 ? 8.236 5.646 2.819 1.00 90.81 228 SER A CA 1
ATOM 1665 C C . SER A 1 228 ? 8.959 6.671 1.956 1.00 90.81 228 SER A C 1
ATOM 1667 O O . SER A 1 228 ? 8.332 7.341 1.140 1.00 90.81 228 SER A O 1
ATOM 1669 N N . GLN A 1 229 ? 10.270 6.815 2.100 1.00 89.31 229 GLN A N 1
ATOM 1670 C CA . GLN A 1 229 ? 11.054 7.625 1.176 1.00 89.31 229 GLN A CA 1
ATOM 1671 C C . GLN A 1 229 ? 11.434 6.794 -0.052 1.00 89.31 229 GLN A C 1
ATOM 1673 O O . GLN A 1 229 ? 11.953 5.684 0.045 1.00 89.31 229 GLN A O 1
ATOM 1678 N N . ILE A 1 230 ? 11.147 7.347 -1.225 1.00 84.19 230 ILE A N 1
ATOM 1679 C CA . ILE A 1 230 ? 11.456 6.732 -2.507 1.00 84.19 230 ILE A CA 1
ATOM 1680 C C . ILE A 1 230 ? 12.963 6.835 -2.732 1.00 84.19 230 ILE A C 1
ATOM 1682 O O . ILE A 1 230 ? 13.532 7.928 -2.714 1.00 84.19 230 ILE A O 1
ATOM 1686 N N . ASN A 1 231 ? 13.612 5.699 -2.960 1.00 79.88 231 ASN A N 1
ATOM 1687 C CA . ASN A 1 231 ? 14.999 5.641 -3.401 1.00 79.88 231 ASN A CA 1
ATOM 1688 C C . ASN A 1 231 ? 15.014 5.466 -4.920 1.00 79.88 231 ASN A C 1
ATOM 1690 O O . ASN A 1 231 ? 14.287 4.629 -5.425 1.00 79.88 231 ASN A O 1
ATOM 1694 N N . GLY A 1 232 ? 15.806 6.227 -5.665 1.00 74.50 232 GLY A N 1
ATOM 1695 C CA . GLY A 1 232 ? 15.892 6.110 -7.123 1.00 74.50 232 GLY A CA 1
ATOM 1696 C C . GLY A 1 232 ? 14.660 6.594 -7.909 1.00 74.50 232 GLY A C 1
ATOM 1697 O O . GLY A 1 232 ? 13.679 7.104 -7.371 1.00 74.50 232 GLY A O 1
ATOM 1698 N N . GLY A 1 233 ? 14.754 6.469 -9.235 1.00 75.00 233 GLY A N 1
ATOM 1699 C CA . GLY A 1 233 ? 13.741 6.916 -10.195 1.00 75.00 233 GLY A CA 1
ATOM 1700 C C . GLY A 1 233 ? 13.426 8.427 -10.173 1.00 75.00 233 GLY A C 1
ATOM 1701 O O . GLY A 1 233 ? 14.147 9.217 -9.559 1.00 75.00 233 GLY A O 1
ATOM 1702 N N . PRO A 1 234 ? 12.350 8.860 -10.862 1.00 73.88 234 PRO A N 1
ATOM 1703 C CA . PRO A 1 234 ? 11.985 10.278 -10.994 1.00 73.88 234 PRO A CA 1
ATOM 1704 C C . PRO A 1 234 ? 11.604 10.986 -9.685 1.00 73.88 234 PRO A C 1
ATOM 1706 O O . PRO A 1 234 ? 11.654 12.211 -9.620 1.00 73.88 234 PRO A O 1
ATOM 1709 N N . PHE A 1 235 ? 11.225 10.228 -8.653 1.00 79.00 235 PHE A N 1
ATOM 1710 C CA . PHE A 1 235 ? 10.823 10.748 -7.342 1.00 79.00 235 PHE A CA 1
ATOM 1711 C C . PHE A 1 235 ? 11.874 10.490 -6.253 1.00 79.00 235 PHE A C 1
ATOM 1713 O O . PHE A 1 235 ? 11.541 10.458 -5.071 1.00 79.00 235 PHE A O 1
ATOM 1720 N N . ASN A 1 236 ? 13.141 10.298 -6.629 1.00 84.50 236 ASN A N 1
ATOM 1721 C CA . ASN A 1 236 ? 14.211 10.027 -5.674 1.00 84.50 236 ASN A CA 1
ATOM 1722 C C . ASN A 1 236 ? 14.251 11.058 -4.529 1.00 84.50 236 ASN A C 1
ATOM 1724 O O . ASN A 1 236 ? 14.283 12.267 -4.762 1.00 84.50 236 ASN A O 1
ATOM 1728 N N . GLY A 1 237 ? 14.282 10.568 -3.290 1.00 85.38 237 GLY A N 1
ATOM 1729 C CA . GLY A 1 237 ? 14.325 11.369 -2.068 1.00 85.38 237 GLY A CA 1
ATOM 1730 C C . GLY A 1 237 ? 12.969 11.900 -1.597 1.00 85.38 237 GLY A C 1
ATOM 1731 O O . GLY A 1 237 ? 12.899 12.461 -0.502 1.00 85.38 237 GLY A O 1
ATOM 1732 N N . VAL A 1 238 ? 11.896 11.708 -2.367 1.00 88.44 238 VAL A N 1
ATOM 1733 C CA . VAL A 1 238 ? 10.544 12.136 -1.994 1.00 88.44 238 VAL A CA 1
ATOM 1734 C C . VAL A 1 238 ? 9.925 11.144 -1.015 1.00 88.44 238 VAL A C 1
ATOM 1736 O O . VAL A 1 238 ? 9.961 9.936 -1.237 1.00 88.44 238 VAL A O 1
ATOM 1739 N N . SER A 1 239 ? 9.314 11.657 0.052 1.00 90.25 239 SER A N 1
ATOM 1740 C CA . SER A 1 239 ? 8.586 10.836 1.019 1.00 90.25 239 SER A CA 1
ATOM 1741 C C . SER A 1 239 ? 7.123 10.668 0.626 1.00 90.25 239 SER A C 1
ATOM 1743 O O . SER A 1 239 ? 6.447 11.622 0.252 1.00 90.25 239 SER A O 1
ATOM 1745 N N . GLY A 1 240 ? 6.627 9.450 0.755 1.00 91.56 240 GLY A N 1
ATOM 1746 C CA . GLY A 1 240 ? 5.222 9.093 0.807 1.00 91.56 240 GLY A CA 1
ATOM 1747 C C . GLY A 1 240 ? 4.788 8.852 2.249 1.00 91.56 240 GLY A C 1
ATOM 1748 O O . GLY A 1 240 ? 5.585 8.419 3.079 1.00 91.56 240 GLY A O 1
ATOM 1749 N N . PHE A 1 241 ? 3.532 9.142 2.547 1.00 94.38 241 PHE A N 1
ATOM 1750 C CA . PHE A 1 241 ? 2.851 8.764 3.773 1.00 94.38 241 PHE A CA 1
ATOM 1751 C C . PHE A 1 241 ? 1.700 7.839 3.403 1.00 94.38 241 PHE A C 1
ATOM 1753 O O . PHE A 1 241 ? 0.877 8.174 2.547 1.00 94.38 241 PHE A O 1
ATOM 1760 N N . TRP A 1 242 ? 1.642 6.690 4.052 1.00 96.81 242 TRP A N 1
ATOM 1761 C CA . TRP A 1 242 ? 0.601 5.702 3.842 1.00 96.81 242 TRP A CA 1
ATOM 1762 C C . TRP A 1 242 ? -0.230 5.584 5.102 1.00 96.81 242 TRP A C 1
ATOM 1764 O O . TRP A 1 242 ? 0.325 5.451 6.189 1.00 96.81 242 TRP A O 1
ATOM 1774 N N . HIS A 1 243 ? -1.543 5.609 4.916 1.00 97.62 243 HIS A N 1
ATOM 1775 C CA . HIS A 1 243 ? -2.529 5.289 5.928 1.00 97.62 243 HIS A CA 1
ATOM 1776 C C . HIS A 1 243 ? -3.417 4.175 5.388 1.00 97.62 243 HIS A C 1
ATOM 1778 O O . HIS A 1 243 ? -4.079 4.340 4.358 1.00 97.62 243 HIS A O 1
ATOM 1784 N N . ILE A 1 244 ? -3.442 3.040 6.075 1.00 98.06 244 ILE A N 1
ATOM 1785 C CA . ILE A 1 244 ? -4.357 1.944 5.767 1.00 98.06 244 ILE A CA 1
ATOM 1786 C C . ILE A 1 244 ? -5.158 1.584 7.008 1.00 98.06 244 ILE A C 1
ATOM 1788 O O . ILE A 1 244 ? -4.618 1.407 8.096 1.00 98.06 244 ILE A O 1
ATOM 1792 N N . GLU A 1 245 ? -6.461 1.448 6.827 1.00 98.25 245 GLU A N 1
ATOM 1793 C CA . GLU A 1 245 ? -7.382 1.062 7.885 1.00 98.25 245 GLU A CA 1
ATOM 1794 C C . GLU A 1 245 ? -8.416 0.074 7.363 1.00 98.25 245 GLU A C 1
ATOM 1796 O O . GLU A 1 245 ? -8.669 -0.036 6.157 1.00 98.25 245 GLU A O 1
ATOM 1801 N N . GLY A 1 246 ? -9.028 -0.652 8.287 1.00 98.00 246 GLY A N 1
ATOM 1802 C CA . GLY A 1 246 ? -10.068 -1.614 7.973 1.00 98.00 246 GLY A CA 1
ATOM 1803 C C . GLY A 1 246 ? -10.279 -2.587 9.113 1.00 98.00 246 GLY A C 1
ATOM 1804 O O . GLY A 1 246 ? -10.283 -2.201 10.277 1.00 98.00 246 GLY A O 1
ATOM 1805 N N . SER A 1 247 ? -10.494 -3.857 8.780 1.00 97.44 247 SER A N 1
ATOM 1806 C CA . SER A 1 247 ? -10.783 -4.907 9.761 1.00 97.44 247 SER A CA 1
ATOM 1807 C C . SER A 1 247 ? -10.046 -6.211 9.484 1.00 97.44 247 SER A C 1
ATOM 1809 O O . SER A 1 247 ? -9.737 -6.525 8.332 1.00 97.44 247 SER A O 1
ATOM 1811 N N . VAL A 1 248 ? -9.801 -6.993 10.532 1.00 95.88 248 VAL A N 1
ATOM 1812 C CA . VAL A 1 248 ? -9.145 -8.302 10.434 1.00 95.88 248 VAL A CA 1
ATOM 1813 C C . VAL A 1 248 ? -10.192 -9.407 10.298 1.00 95.88 248 VAL A C 1
ATOM 1815 O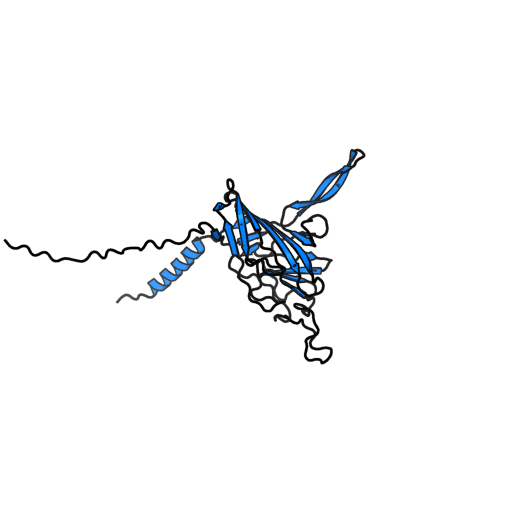 O . VAL A 1 248 ? -11.055 -9.585 11.165 1.00 95.88 248 VAL A O 1
ATOM 1818 N N . VAL A 1 249 ? -10.089 -10.190 9.225 1.00 93.88 249 VAL A N 1
ATOM 1819 C CA . VAL A 1 249 ? -10.902 -11.382 8.960 1.00 93.88 249 VAL A CA 1
ATOM 1820 C C . VAL A 1 249 ? -10.016 -12.622 9.134 1.00 93.88 249 VAL A C 1
ATOM 1822 O O . VAL A 1 249 ? -9.216 -12.936 8.249 1.00 93.88 249 VAL A O 1
ATOM 1825 N N . PRO A 1 250 ? -10.141 -13.350 10.260 1.00 85.12 250 PRO A N 1
ATOM 1826 C CA . PRO A 1 250 ? -9.367 -14.564 10.489 1.00 85.12 250 PRO A CA 1
ATOM 1827 C C . PRO A 1 250 ? -9.712 -15.640 9.459 1.00 85.12 250 PRO A C 1
ATOM 1829 O O . PRO A 1 250 ? -10.883 -15.802 9.103 1.00 85.12 250 PRO A O 1
ATOM 1832 N N . VAL A 1 251 ? -8.727 -16.443 9.045 1.00 75.06 251 VAL A N 1
ATOM 1833 C CA . VAL A 1 251 ? -9.022 -17.665 8.282 1.00 75.06 251 VAL A CA 1
ATOM 1834 C C . VAL A 1 251 ? -9.796 -18.616 9.200 1.00 75.06 251 VAL A C 1
ATOM 1836 O O . VAL A 1 251 ? -9.303 -18.940 10.284 1.00 75.06 251 VAL A O 1
ATOM 1839 N N . PRO A 1 252 ? -10.994 -19.095 8.819 1.00 59.84 252 PRO A N 1
ATOM 1840 C CA . PRO A 1 252 ? -11.708 -20.060 9.638 1.00 59.84 252 PRO A CA 1
ATOM 1841 C C . PRO A 1 252 ? -10.854 -21.321 9.818 1.00 59.84 252 PRO A C 1
ATOM 1843 O O . PRO A 1 252 ? -10.518 -21.994 8.843 1.00 59.84 252 PRO A O 1
ATOM 1846 N N . ALA A 1 253 ? -10.558 -21.689 11.069 1.00 54.81 253 ALA A N 1
ATOM 1847 C CA . ALA A 1 253 ? -9.824 -22.913 11.421 1.00 54.81 253 ALA A CA 1
ATOM 1848 C C . ALA A 1 253 ? -10.440 -24.194 10.810 1.00 54.81 253 ALA A C 1
ATOM 1850 O O . ALA A 1 253 ? -9.768 -25.214 10.660 1.00 54.81 253 ALA A O 1
ATOM 1851 N N . ALA A 1 254 ? -11.710 -24.126 10.401 1.00 54.56 254 ALA A N 1
ATOM 1852 C CA . ALA A 1 254 ? -12.405 -25.168 9.662 1.00 54.56 254 ALA A CA 1
ATOM 1853 C C . ALA A 1 254 ? -11.672 -25.597 8.376 1.00 54.56 254 ALA A C 1
ATOM 1855 O O . ALA A 1 254 ? -11.643 -26.787 8.083 1.00 54.56 254 ALA A O 1
ATOM 1856 N N . VAL A 1 255 ? -11.022 -24.686 7.640 1.00 58.12 255 VAL A N 1
ATOM 1857 C CA . VAL A 1 255 ? -10.282 -25.036 6.407 1.00 58.12 255 VAL A CA 1
ATOM 1858 C C . VAL A 1 255 ? -9.144 -26.019 6.709 1.00 58.12 255 VAL A C 1
ATOM 1860 O O . VAL A 1 255 ? -8.971 -27.010 6.002 1.00 58.12 255 VAL A O 1
ATOM 1863 N N . TRP A 1 256 ? -8.434 -25.813 7.820 1.00 55.09 256 TRP A N 1
ATOM 1864 C CA . TRP A 1 256 ? -7.374 -26.711 8.279 1.00 55.09 256 TRP A CA 1
ATOM 1865 C C . TRP A 1 256 ? -7.913 -28.037 8.827 1.00 55.09 256 TRP A C 1
ATOM 1867 O O . TRP A 1 256 ? -7.332 -29.092 8.564 1.00 55.09 256 TRP A O 1
ATOM 1877 N N . LEU A 1 257 ? -9.046 -28.019 9.536 1.00 58.09 257 LEU A N 1
ATOM 1878 C CA . LEU A 1 257 ? -9.707 -29.236 10.025 1.00 58.09 257 LEU A CA 1
ATOM 1879 C C . LEU A 1 257 ? -10.260 -30.100 8.883 1.00 58.09 257 LEU A C 1
ATOM 1881 O O . LEU A 1 257 ? -10.161 -31.324 8.937 1.00 58.09 257 LEU A O 1
ATOM 1885 N N . PHE A 1 258 ? -10.781 -29.492 7.817 1.00 58.59 258 PHE A N 1
ATOM 1886 C CA . PHE A 1 258 ? -11.250 -30.233 6.646 1.00 58.59 258 PHE A CA 1
ATOM 1887 C C . PHE A 1 258 ? -10.094 -30.739 5.777 1.00 58.59 258 PHE A C 1
ATOM 1889 O O . PHE A 1 258 ? -10.140 -31.885 5.331 1.00 58.59 258 PHE A O 1
ATOM 1896 N N . ALA A 1 259 ? -9.025 -29.956 5.596 1.00 58.12 259 ALA A N 1
ATOM 1897 C CA . ALA A 1 259 ? -7.833 -30.407 4.875 1.00 58.12 259 ALA A CA 1
ATOM 1898 C C . ALA A 1 259 ? -7.125 -31.573 5.594 1.00 58.12 259 ALA A C 1
ATOM 1900 O O . ALA A 1 259 ? -6.779 -32.578 4.969 1.00 58.12 259 ALA A O 1
ATOM 1901 N N . SER A 1 260 ? -6.969 -31.486 6.919 1.00 62.12 260 SER A N 1
ATOM 1902 C CA . SER A 1 260 ? -6.391 -32.569 7.729 1.00 62.12 260 SER A CA 1
ATOM 1903 C C . SER A 1 260 ? -7.322 -33.781 7.847 1.00 62.12 260 SER A C 1
ATOM 1905 O O . SER A 1 260 ? -6.853 -34.917 7.770 1.00 62.12 260 SER A O 1
ATOM 1907 N N . GLY A 1 261 ? -8.638 -33.570 7.940 1.00 62.53 261 GLY A N 1
ATOM 1908 C CA . GLY A 1 261 ? -9.637 -34.641 7.920 1.00 62.53 261 GLY A CA 1
ATOM 1909 C C . GLY A 1 261 ? -9.647 -35.425 6.604 1.00 62.53 261 GLY A C 1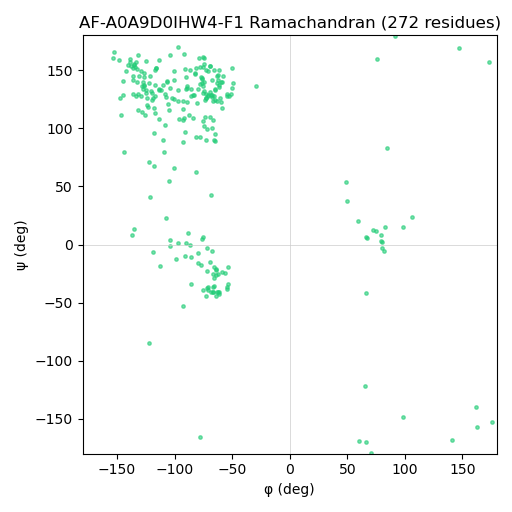
ATOM 1910 O O . GLY A 1 261 ? -9.696 -36.656 6.619 1.00 62.53 261 GLY A O 1
ATOM 1911 N N . LEU A 1 262 ? -9.520 -34.740 5.463 1.00 64.12 262 LEU A N 1
ATOM 1912 C CA . LEU A 1 262 ? -9.452 -35.377 4.144 1.00 64.12 262 LEU A CA 1
ATOM 1913 C C . LEU A 1 262 ? -8.143 -36.163 3.952 1.00 64.12 262 LEU A C 1
ATOM 1915 O O . LEU A 1 262 ? -8.169 -37.290 3.455 1.00 64.12 262 LEU A O 1
ATOM 1919 N N . ALA A 1 263 ? -7.009 -35.616 4.403 1.00 63.00 263 ALA A N 1
ATOM 1920 C CA . ALA A 1 263 ? -5.731 -36.331 4.408 1.00 63.00 263 ALA A CA 1
ATOM 1921 C C . ALA A 1 263 ? -5.771 -37.574 5.318 1.00 63.00 263 ALA A C 1
ATOM 1923 O O . ALA A 1 263 ? -5.292 -38.645 4.935 1.00 63.00 263 ALA A O 1
ATOM 1924 N N . GLY A 1 264 ? -6.406 -37.464 6.489 1.00 63.62 264 GLY A N 1
ATOM 1925 C CA . GLY A 1 264 ? -6.633 -38.582 7.406 1.00 63.62 264 GLY A CA 1
ATOM 1926 C C . GLY A 1 264 ? -7.490 -39.693 6.792 1.00 63.62 264 GLY A C 1
ATOM 1927 O O . GLY A 1 264 ? -7.144 -40.870 6.905 1.00 63.62 264 GLY A O 1
ATOM 1928 N N . LEU A 1 265 ? -8.556 -39.337 6.069 1.00 64.56 265 LEU A N 1
ATOM 1929 C CA . LEU A 1 265 ? -9.410 -40.291 5.349 1.00 64.56 265 LEU A CA 1
ATOM 1930 C C . LEU A 1 265 ? -8.673 -40.984 4.194 1.00 64.56 265 LEU A C 1
ATOM 1932 O O . LEU A 1 265 ? -8.796 -42.198 4.031 1.00 64.56 265 LEU A O 1
ATOM 1936 N N . ALA A 1 266 ? -7.854 -40.255 3.433 1.00 65.56 266 ALA A N 1
ATOM 1937 C CA . ALA A 1 266 ? -7.038 -40.837 2.366 1.00 65.56 266 ALA A CA 1
ATOM 1938 C C . ALA A 1 266 ? -5.967 -41.805 2.907 1.00 65.56 266 ALA A C 1
ATOM 1940 O O . ALA A 1 266 ? -5.693 -42.838 2.291 1.00 65.56 266 ALA A O 1
ATOM 1941 N N . ALA A 1 267 ? -5.384 -41.510 4.072 1.00 63.72 267 ALA A N 1
ATOM 1942 C CA . ALA A 1 267 ? -4.439 -42.398 4.747 1.00 63.72 267 ALA A CA 1
ATOM 1943 C C . ALA A 1 267 ? -5.123 -43.652 5.325 1.00 63.72 267 ALA A C 1
ATOM 1945 O O . ALA A 1 267 ? -4.576 -44.752 5.219 1.00 63.72 267 ALA A O 1
ATOM 1946 N N . ALA A 1 268 ? -6.332 -43.514 5.879 1.00 65.62 268 ALA A N 1
ATOM 1947 C CA . ALA A 1 268 ? -7.126 -44.635 6.384 1.00 65.62 268 ALA A CA 1
ATOM 1948 C C . ALA A 1 268 ? -7.595 -45.569 5.254 1.00 65.62 268 ALA A C 1
ATOM 1950 O O . ALA A 1 268 ? -7.483 -46.785 5.382 1.00 65.62 268 ALA A O 1
ATOM 1951 N N . ALA A 1 269 ? -8.016 -45.016 4.111 1.00 65.62 269 ALA A N 1
ATOM 1952 C CA . ALA A 1 269 ? -8.434 -45.790 2.940 1.00 65.62 269 ALA A CA 1
ATOM 1953 C C . ALA A 1 269 ? -7.293 -46.603 2.290 1.00 65.62 269 ALA A C 1
ATOM 1955 O O . ALA A 1 269 ? -7.550 -47.563 1.566 1.00 65.62 269 ALA A O 1
ATOM 1956 N N . ARG A 1 270 ? -6.024 -46.252 2.552 1.00 63.91 270 ARG A N 1
ATOM 1957 C CA . ARG A 1 270 ? -4.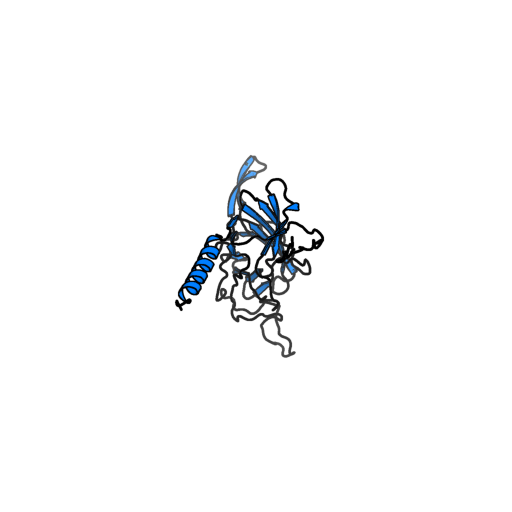846 -46.990 2.055 1.00 63.91 270 ARG A CA 1
ATOM 1958 C C . ARG A 1 270 ? -4.418 -48.159 2.943 1.00 63.91 270 ARG A C 1
ATOM 1960 O O . ARG A 1 270 ? -3.601 -48.969 2.502 1.00 63.91 270 ARG A O 1
ATOM 1967 N N . ARG A 1 271 ? -4.955 -48.299 4.160 1.00 59.72 271 ARG A N 1
ATOM 1968 C CA . ARG A 1 271 ? -4.715 -49.493 4.984 1.00 59.72 271 ARG A CA 1
ATOM 1969 C C . ARG A 1 271 ? -5.653 -50.612 4.533 1.00 59.72 271 ARG A C 1
ATOM 1971 O O . ARG A 1 271 ? -6.781 -50.715 4.999 1.00 59.72 271 ARG A O 1
ATOM 1978 N N . LYS A 1 272 ? -5.178 -51.453 3.608 1.00 53.97 272 LYS A N 1
ATOM 1979 C CA . LYS A 1 272 ? -5.817 -52.746 3.324 1.00 53.97 272 LYS A CA 1
ATOM 1980 C C . LYS A 1 272 ? -5.851 -53.592 4.608 1.00 53.97 272 LYS A C 1
ATOM 1982 O O . LYS A 1 272 ? -4.848 -53.596 5.324 1.00 53.97 272 LYS A O 1
ATOM 1987 N N . PRO A 1 273 ? -6.948 -54.314 4.885 1.00 54.78 273 PRO A N 1
ATOM 1988 C CA . PRO A 1 273 ? -6.953 -55.309 5.946 1.00 54.78 273 PRO A CA 1
ATOM 1989 C C . PRO A 1 273 ? -5.988 -56.440 5.562 1.00 54.78 273 PRO A C 1
ATOM 1991 O O . PRO A 1 273 ? -6.053 -56.951 4.441 1.00 54.78 273 PRO A O 1
ATOM 1994 N N . VAL A 1 274 ? -5.070 -56.762 6.474 1.00 50.59 274 VAL A N 1
ATOM 1995 C CA . VAL A 1 274 ? -4.301 -58.016 6.492 1.00 50.59 274 VAL A CA 1
ATOM 1996 C C . VAL A 1 274 ? -5.045 -58.985 7.394 1.00 50.59 274 VAL A C 1
ATOM 1998 O O . VAL A 1 274 ? -5.499 -58.518 8.464 1.00 50.59 274 VAL A O 1
#

Secondary structure (DSSP, 8-state):
-------------------------EEE--SEEE-PBPEEEEEEEE-TTS-EEEEEEEEESBEEEESSS-TTSSEEE--B-TTSEEETTS-B--B-SS-S--TT-SS--SSSSSS--S-TTB---SSPPSB--SSB--EEETTEEEEEEE-SB-TTT--B-PPPEEEEEEEEEETTEEEEEEE-TTEEEEETTEEEE----SS--SSBPPEEEEEETTT-EEEEEEEEEPPSSTTTTPEEEEEEEEEEEPPPTHHHHHHHHHHHHHHHHT----